Protein AF-A0A6C0KYJ2-F1 (afdb_monomer)

Radius of gyration: 30.47 Å; Cα contacts (8 Å, |Δi|>4): 119; chains: 1; bounding box: 71×56×66 Å

Organism: NCBI:txid1070528

Nearest PDB structures (foldseek):
  5ulk-assembly1_C  TM=7.569E-01  e=3.039E-02  Homo sapiens
  8eb0-assembly1_A  TM=5.524E-01  e=1.164E+00  Homo sapiens

Secondary structure (DSSP, 8-state):
-B-TTT-SB--TTS-EEE-TTS-EEEHHHHHHHHHHHHHHS-S-EEE-TTT--EEEE-HHHH-TT--HHHHHHHHHHHHHSHHHHHHHHHHHHHHHHHHHHHHHHHHHHHHHHHHHHHHHHHHHHHHHHHHHHHHHHHHHSHHHHHHHHHHHHHHHHHHHHHHHTT--HHHHHHTT------GGG-HHHHHHHHT----

pLDDT: mean 80.44, std 9.99, range [51.69, 95.25]

Foldseek 3Di:
DAALQPRHDDDPPAQWDAAPVRGIHGPVSVVVQVVCCVVPDPQAFDARNNPRDTRGGDCCVVPPDDDPVNVVVVVVVLVVDPVSVVVVVVVVVVVVVVVVVVVVVVVVVVVVVVVCCVVCVVVVVVLVVVLVVVLVVVCPDPVNVVVVVVVVVLVVVLVVVCVVVVDDPVRCVVVVVDPPDPPCPDVVNCSVPVSDDDD

Solvent-accessible surface area (backbone atoms only — not comparable to full-atom values): 11595 Å² total; per-residue (Å²): 98,52,14,43,80,79,64,48,69,54,55,91,89,49,68,65,41,71,44,91,84,69,49,43,28,42,42,66,59,51,53,53,48,53,53,48,50,68,75,74,44,84,73,57,69,47,56,42,77,70,78,62,48,72,76,42,73,42,60,81,72,76,55,82,79,69,53,71,70,59,51,52,56,52,51,60,56,44,64,72,37,68,67,51,49,53,52,51,50,50,49,51,51,52,51,51,50,49,52,52,53,53,52,54,48,53,49,52,51,53,50,53,49,46,55,47,44,67,73,43,36,64,60,55,47,50,54,53,47,54,45,50,52,53,54,51,51,57,61,68,35,64,70,50,47,53,50,53,52,52,51,50,53,52,52,52,50,50,54,50,50,34,61,77,70,70,54,52,73,67,57,32,56,76,71,65,71,65,89,78,65,60,69,76,78,34,68,70,45,41,57,60,57,75,66,60,79,89,127

Structure (mmCIF, N/CA/C/O backbone):
data_AF-A0A6C0KYJ2-F1
#
_entry.id   AF-A0A6C0KYJ2-F1
#
loop_
_atom_site.group_PDB
_atom_site.id
_atom_site.type_symbol
_atom_site.label_atom_id
_atom_site.label_alt_id
_atom_site.label_comp_id
_atom_site.label_asym_id
_atom_site.label_entity_id
_atom_site.label_seq_id
_atom_site.pdbx_PDB_ins_code
_atom_site.Cartn_x
_atom_site.Cartn_y
_atom_site.Cartn_z
_atom_site.occupancy
_atom_site.B_iso_or_equiv
_atom_site.auth_seq_id
_atom_site.auth_comp_id
_atom_site.auth_asym_id
_atom_site.auth_atom_id
_atom_site.pdbx_PDB_model_num
ATOM 1 N N . MET A 1 1 ? -35.563 -5.647 1.763 1.00 77.25 1 MET A N 1
ATOM 2 C CA . MET A 1 1 ? -35.453 -4.541 2.746 1.00 77.25 1 MET A CA 1
ATOM 3 C C . MET A 1 1 ? -34.399 -3.588 2.216 1.00 77.25 1 MET A C 1
ATOM 5 O O . MET A 1 1 ? -33.314 -4.071 1.899 1.00 77.25 1 MET A O 1
ATOM 9 N N . PRO A 1 2 ? -34.675 -2.279 2.123 1.00 85.31 2 PRO A N 1
ATOM 10 C CA . PRO A 1 2 ? -33.728 -1.325 1.562 1.00 85.31 2 PRO A CA 1
ATOM 11 C C . PRO A 1 2 ? -32.523 -1.116 2.482 1.00 85.31 2 PRO A C 1
ATOM 13 O O . PRO A 1 2 ? -32.653 -0.991 3.701 1.00 85.31 2 PRO A O 1
ATOM 16 N N . CYS A 1 3 ? -31.335 -1.047 1.888 1.00 85.69 3 CYS A N 1
ATOM 17 C CA . CYS A 1 3 ? -30.096 -0.709 2.568 1.00 85.69 3 CYS A CA 1
ATOM 18 C C . CYS A 1 3 ? -30.176 0.720 3.105 1.00 85.69 3 CYS A C 1
ATOM 20 O O . CYS A 1 3 ? -30.361 1.673 2.344 1.00 85.69 3 CYS A O 1
ATOM 22 N N . SER A 1 4 ? -29.915 0.903 4.399 1.00 83.44 4 SER A N 1
ATOM 23 C CA . SER A 1 4 ? -30.009 2.215 5.052 1.00 83.44 4 SER A CA 1
ATOM 24 C C . SER A 1 4 ? -28.943 3.239 4.617 1.00 83.44 4 SER A C 1
ATOM 26 O O . SER A 1 4 ? -28.892 4.331 5.180 1.00 83.44 4 SER A O 1
ATOM 28 N N . ILE A 1 5 ? -28.058 2.891 3.673 1.00 81.81 5 ILE A N 1
ATOM 29 C CA . ILE A 1 5 ? -26.975 3.751 3.161 1.00 81.81 5 ILE A CA 1
ATOM 30 C C . ILE A 1 5 ? -27.188 4.099 1.687 1.00 81.81 5 ILE A C 1
ATOM 32 O O . ILE A 1 5 ? -27.116 5.272 1.329 1.00 81.81 5 ILE A O 1
ATOM 36 N N . CYS A 1 6 ? -27.403 3.096 0.831 1.00 85.56 6 CYS A N 1
ATOM 37 C CA . CYS A 1 6 ? -27.546 3.292 -0.614 1.00 85.56 6 CYS A CA 1
ATOM 38 C C . CYS A 1 6 ? -28.994 3.225 -1.107 1.00 85.56 6 CYS A C 1
ATOM 40 O O . CYS A 1 6 ? -29.212 3.390 -2.301 1.00 85.56 6 CYS A O 1
ATOM 42 N N . THR A 1 7 ? -29.970 2.986 -0.223 1.00 84.44 7 THR A N 1
ATOM 43 C CA . THR A 1 7 ? -31.420 2.920 -0.505 1.00 84.44 7 THR A CA 1
ATOM 44 C C . THR A 1 7 ? -31.885 1.804 -1.448 1.00 84.44 7 THR A C 1
ATOM 46 O O . THR A 1 7 ? -33.085 1.591 -1.567 1.00 84.44 7 THR A O 1
ATOM 49 N N . LEU A 1 8 ? -30.964 1.056 -2.061 1.00 87.94 8 LEU A N 1
ATOM 50 C CA . LEU A 1 8 ? -31.269 -0.129 -2.865 1.00 87.94 8 LEU A CA 1
ATOM 51 C C . LEU A 1 8 ? -31.704 -1.294 -1.975 1.00 87.94 8 LEU A C 1
ATOM 53 O O . LEU A 1 8 ? -31.200 -1.431 -0.857 1.00 87.94 8 LEU A O 1
ATOM 57 N N . ASP A 1 9 ? -32.598 -2.139 -2.482 1.00 89.06 9 ASP A N 1
ATOM 58 C CA . ASP A 1 9 ? -32.988 -3.374 -1.807 1.00 89.06 9 ASP A CA 1
ATOM 59 C C . ASP A 1 9 ? -31.802 -4.316 -1.627 1.00 89.06 9 ASP A C 1
ATOM 61 O O . ASP A 1 9 ? -31.061 -4.582 -2.567 1.00 89.06 9 ASP A O 1
ATOM 65 N N . VAL A 1 10 ? -31.656 -4.812 -0.399 1.00 84.81 10 VAL A N 1
ATOM 66 C CA . VAL A 1 10 ? -30.689 -5.847 -0.041 1.00 84.81 10 VAL A CA 1
ATOM 67 C C . VAL A 1 10 ? -31.292 -7.196 -0.408 1.00 84.81 10 VAL A C 1
ATOM 69 O O . VAL A 1 10 ? -32.309 -7.592 0.177 1.00 84.81 10 VAL A O 1
ATOM 72 N N . LEU A 1 11 ? -30.671 -7.888 -1.358 1.00 86.88 11 LEU A N 1
ATOM 73 C CA . LEU A 1 11 ? -31.068 -9.231 -1.771 1.00 86.88 11 LEU A CA 1
ATOM 74 C C . LEU A 1 11 ? -30.601 -10.266 -0.738 1.00 86.88 11 LEU A C 1
ATOM 76 O O . LEU A 1 11 ? -29.630 -10.055 -0.010 1.00 86.88 11 LEU A O 1
ATOM 80 N N . ASP A 1 12 ? -31.277 -11.413 -0.661 1.00 80.25 12 ASP A N 1
ATOM 81 C CA . ASP A 1 12 ? -30.930 -12.453 0.322 1.00 80.25 12 ASP A CA 1
ATOM 82 C C . ASP A 1 12 ? -29.575 -13.120 0.064 1.00 80.25 12 ASP A C 1
ATOM 84 O O . ASP A 1 12 ? -28.947 -13.632 0.990 1.00 80.25 12 ASP A O 1
ATOM 88 N N . GLU A 1 13 ? -29.104 -13.060 -1.177 1.00 84.19 13 GLU A N 1
ATOM 89 C CA . GLU A 1 13 ? -27.800 -13.567 -1.608 1.00 84.19 13 GLU A CA 1
ATOM 90 C C . GLU A 1 13 ? -26.649 -12.616 -1.239 1.00 84.19 13 GLU A C 1
ATOM 92 O O . GLU A 1 13 ? -25.477 -13.000 -1.259 1.00 84.19 13 GLU A O 1
ATOM 97 N N . GLU A 1 14 ? -26.960 -11.363 -0.899 1.00 82.88 14 GLU A N 1
ATOM 98 C CA . GLU A 1 14 ? -25.961 -10.348 -0.604 1.00 82.88 14 GLU A CA 1
ATOM 99 C C . GLU A 1 14 ? -25.520 -10.388 0.860 1.00 82.88 14 GLU A C 1
ATOM 101 O O . GLU A 1 14 ? -26.296 -10.603 1.795 1.00 82.88 14 GLU A O 1
ATOM 106 N N . PHE A 1 15 ? -24.234 -10.104 1.083 1.00 82.88 15 PHE A N 1
ATOM 107 C CA . PHE A 1 15 ? -23.717 -9.926 2.434 1.00 82.88 15 PHE A CA 1
ATOM 108 C C . PHE A 1 15 ? -24.362 -8.699 3.079 1.00 82.88 15 PHE A C 1
ATOM 110 O O . PHE A 1 15 ? -24.075 -7.550 2.718 1.00 82.88 15 PHE A O 1
ATOM 117 N N . LYS A 1 16 ? -25.222 -8.970 4.060 1.00 88.88 16 LYS A N 1
ATOM 118 C CA . LYS A 1 16 ? -25.928 -7.969 4.850 1.00 88.88 16 LYS A CA 1
ATOM 119 C C . LYS A 1 16 ? -25.435 -7.936 6.286 1.00 88.88 16 LYS A C 1
ATOM 121 O O . LYS A 1 16 ? -25.000 -8.935 6.858 1.00 88.88 16 LYS A O 1
ATOM 126 N N . SER A 1 17 ? -25.465 -6.749 6.867 1.00 85.81 17 SER A N 1
ATOM 127 C CA . SER A 1 17 ? -25.141 -6.515 8.267 1.00 85.81 17 SER A CA 1
ATOM 128 C C . SER A 1 17 ? -26.265 -5.720 8.905 1.00 85.81 17 SER A C 1
ATOM 130 O O . SER A 1 17 ? -26.832 -4.823 8.282 1.00 85.81 17 SER A O 1
ATOM 132 N N . GLU A 1 18 ? -26.583 -6.056 10.146 1.00 84.81 18 GLU A N 1
ATOM 133 C CA . GLU A 1 18 ? -27.578 -5.347 10.938 1.00 84.81 18 GLU A CA 1
ATOM 134 C C . GLU A 1 18 ? -26.861 -4.397 11.900 1.00 84.81 18 GLU A C 1
ATOM 136 O O . GLU A 1 18 ? -25.915 -4.784 12.593 1.00 84.81 18 GLU A O 1
ATOM 141 N N . LEU A 1 19 ? -27.259 -3.126 11.886 1.00 81.38 19 LEU A N 1
ATOM 142 C CA . LEU A 1 19 ? -26.765 -2.125 12.828 1.00 81.38 19 LEU A CA 1
ATOM 143 C C . LEU A 1 19 ? -27.433 -2.310 14.196 1.00 81.38 19 LEU A C 1
ATOM 145 O O . LEU A 1 19 ? -28.510 -2.885 14.302 1.00 81.38 19 LEU A O 1
ATOM 149 N N . SER A 1 20 ? -26.855 -1.725 15.247 1.00 79.38 20 SER A N 1
ATOM 150 C CA . SER A 1 20 ? -27.434 -1.746 16.604 1.00 79.38 20 SER A CA 1
ATOM 151 C C . SER A 1 20 ? -28.845 -1.149 16.698 1.00 79.38 20 SER A C 1
ATOM 153 O O . SER A 1 20 ? -29.572 -1.432 17.642 1.00 79.38 20 SER A O 1
ATOM 155 N N . CYS A 1 21 ? -29.234 -0.326 15.724 1.00 80.31 21 CYS A N 1
ATOM 156 C CA . CYS A 1 21 ? -30.569 0.253 15.593 1.00 80.31 21 CYS A CA 1
ATOM 157 C C . CYS A 1 21 ? -31.567 -0.630 14.817 1.00 80.31 21 CYS A C 1
ATOM 159 O O . CYS A 1 21 ? -32.666 -0.167 14.528 1.00 80.31 21 CYS A O 1
ATOM 161 N N . GLY A 1 22 ? -31.186 -1.851 14.425 1.00 83.69 22 GLY A N 1
ATOM 162 C CA . GLY A 1 22 ? -32.009 -2.773 13.628 1.00 83.69 22 GLY A CA 1
ATOM 163 C C . GLY A 1 22 ? -32.038 -2.467 12.125 1.00 83.69 22 GLY A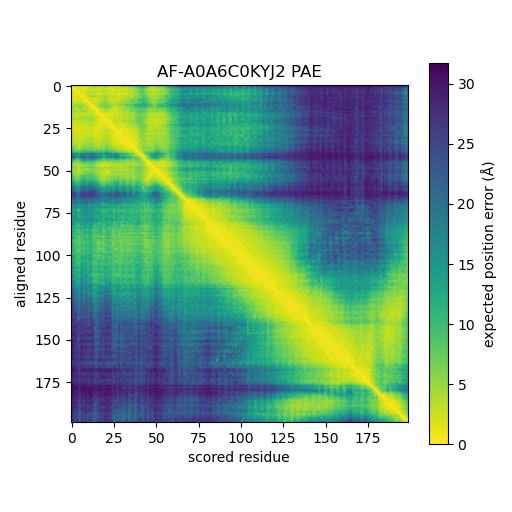 C 1
ATOM 164 O O . GLY A 1 22 ? -32.593 -3.227 11.334 1.00 83.69 22 GLY A O 1
ATOM 165 N N . CYS A 1 23 ? -31.429 -1.362 11.679 1.00 85.62 23 CYS A N 1
ATOM 166 C CA . CYS A 1 23 ? -31.334 -1.057 10.253 1.00 85.62 23 CYS A CA 1
ATOM 167 C C . CYS A 1 23 ? -30.407 -2.048 9.535 1.00 85.62 23 CYS A C 1
ATOM 169 O O . CYS A 1 23 ? -29.286 -2.306 9.982 1.00 85.62 23 CYS A O 1
ATOM 171 N N . THR A 1 24 ? -30.850 -2.548 8.380 1.00 87.69 24 THR A N 1
ATOM 172 C CA . THR A 1 24 ? -30.053 -3.433 7.520 1.00 87.69 24 THR A CA 1
ATOM 173 C C . THR A 1 24 ? -29.230 -2.623 6.520 1.00 87.69 24 THR A C 1
ATOM 175 O O . THR A 1 24 ? -29.719 -1.671 5.907 1.00 87.69 24 THR A O 1
ATOM 178 N N . ILE A 1 25 ? -27.975 -3.020 6.327 1.00 88.38 25 ILE A N 1
ATOM 179 C CA . ILE A 1 25 ? -27.068 -2.443 5.332 1.00 88.38 25 ILE A CA 1
ATOM 180 C C . ILE A 1 25 ? -26.371 -3.538 4.533 1.00 88.38 25 ILE A C 1
ATOM 182 O O . ILE A 1 25 ? -26.064 -4.602 5.072 1.00 88.38 25 ILE A O 1
ATOM 186 N N . HIS A 1 26 ? -26.020 -3.251 3.276 1.00 90.31 26 HIS A N 1
ATOM 187 C CA . HIS A 1 26 ? -24.980 -4.032 2.608 1.00 90.31 26 HIS A CA 1
ATOM 188 C C . HIS A 1 26 ? -23.690 -3.914 3.421 1.00 90.31 26 HIS A C 1
ATOM 190 O O . HIS A 1 26 ? -23.269 -2.802 3.767 1.00 90.31 26 HIS A O 1
ATOM 196 N N . THR A 1 27 ? -23.020 -5.036 3.674 1.00 85.69 27 THR A N 1
ATOM 197 C CA . THR A 1 27 ? -21.752 -5.053 4.415 1.00 85.69 27 THR A CA 1
ATOM 198 C C . THR A 1 27 ? -20.726 -4.116 3.771 1.00 85.69 27 THR A C 1
ATOM 200 O O . THR A 1 27 ? -20.048 -3.362 4.469 1.00 85.69 27 THR A O 1
ATOM 203 N N . LEU A 1 28 ? -20.664 -4.077 2.435 1.00 85.38 28 LEU A N 1
ATOM 204 C CA . LEU A 1 28 ? -19.763 -3.180 1.709 1.00 85.38 28 LEU A CA 1
ATOM 205 C C . LEU A 1 28 ? -20.137 -1.700 1.875 1.0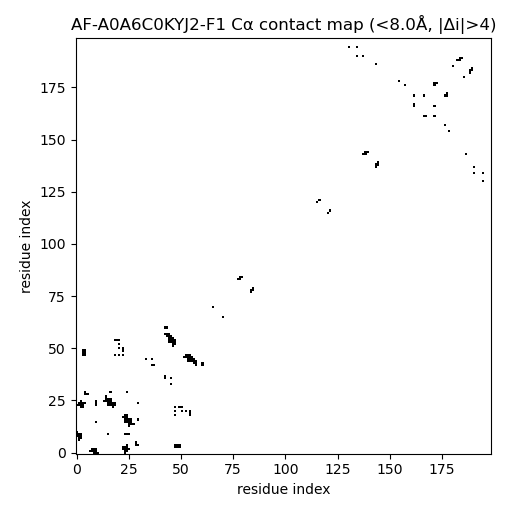0 85.38 28 LEU A C 1
ATOM 207 O O . LEU A 1 28 ? -19.246 -0.866 2.054 1.00 85.38 28 LEU A O 1
ATOM 211 N N . CYS A 1 29 ? -21.432 -1.361 1.857 1.00 83.50 29 CYS A N 1
ATOM 212 C CA . CYS A 1 29 ? -21.883 0.011 2.101 1.00 83.50 29 CYS A CA 1
ATOM 213 C C . CYS A 1 29 ? -21.472 0.476 3.503 1.00 83.50 29 CYS A C 1
ATOM 215 O O . CYS A 1 29 ? -20.949 1.582 3.641 1.00 83.50 29 CYS A O 1
ATOM 217 N N . GLY A 1 30 ? -21.632 -0.389 4.512 1.00 83.19 30 GLY A N 1
ATOM 218 C CA . GLY A 1 30 ? -21.193 -0.122 5.882 1.00 83.19 30 GLY A CA 1
ATOM 219 C C . GLY A 1 30 ? -19.694 0.129 5.984 1.00 83.19 30 GLY A C 1
ATOM 220 O O . GLY A 1 30 ? -19.275 1.162 6.497 1.00 83.19 30 GLY A O 1
ATOM 221 N N . LEU A 1 31 ? -18.878 -0.773 5.433 1.00 82.00 31 LEU A N 1
ATOM 222 C CA . LEU A 1 31 ? -17.417 -0.636 5.435 1.00 82.00 31 LEU A CA 1
ATOM 223 C C . LEU A 1 31 ? -16.947 0.632 4.710 1.00 82.00 31 LEU A C 1
ATOM 225 O O . LEU A 1 31 ? -16.087 1.350 5.217 1.00 82.00 31 LEU A O 1
ATOM 229 N N . THR A 1 32 ? -17.535 0.932 3.550 1.00 82.62 32 THR A N 1
ATOM 230 C CA . THR A 1 32 ? -17.203 2.133 2.768 1.00 82.62 32 THR A CA 1
ATOM 231 C C . THR A 1 32 ? -17.538 3.402 3.540 1.00 82.62 32 THR A C 1
ATOM 233 O O . THR A 1 32 ? -16.760 4.357 3.529 1.00 82.62 32 THR A O 1
ATOM 236 N N . GLN A 1 33 ? -18.686 3.424 4.219 1.00 77.94 33 GLN A N 1
ATOM 237 C CA . GLN A 1 33 ? -19.072 4.552 5.054 1.00 77.94 33 GLN A CA 1
ATOM 238 C C . GLN A 1 33 ? -18.114 4.712 6.237 1.00 77.94 33 GLN A C 1
ATOM 240 O O . GLN A 1 33 ? -17.581 5.801 6.411 1.00 77.94 33 GLN A O 1
ATOM 245 N N . ILE A 1 34 ? -17.826 3.635 6.977 1.00 75.81 34 ILE A N 1
ATOM 246 C CA . ILE A 1 34 ? -16.867 3.649 8.092 1.00 75.81 34 ILE A CA 1
ATOM 247 C C . ILE A 1 34 ? -15.514 4.195 7.623 1.00 75.81 34 ILE A C 1
ATOM 249 O 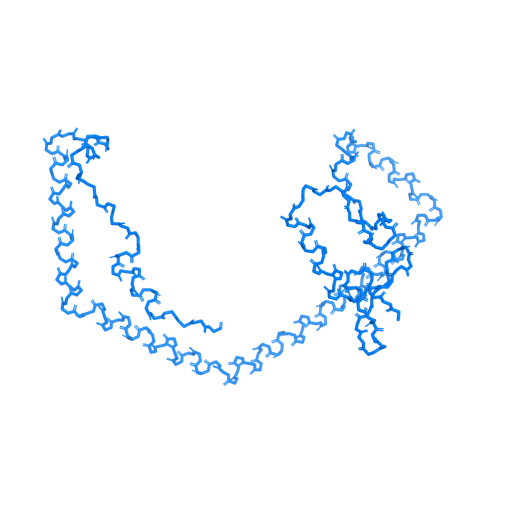O . ILE A 1 34 ? -14.960 5.092 8.244 1.00 75.81 34 ILE A O 1
ATOM 253 N N . GLN A 1 35 ? -14.996 3.716 6.490 1.00 78.12 35 GLN A N 1
ATOM 254 C CA . GLN A 1 35 ? -13.726 4.191 5.941 1.00 78.12 35 GLN A CA 1
ATOM 255 C C . GLN A 1 35 ? -13.770 5.681 5.569 1.00 78.12 35 GLN A C 1
ATOM 257 O O . GLN A 1 35 ? -12.817 6.409 5.837 1.00 78.12 35 GLN A O 1
ATOM 262 N N . ARG A 1 36 ? -14.864 6.153 4.958 1.00 74.06 36 ARG A N 1
ATOM 263 C CA . ARG A 1 36 ? -15.039 7.577 4.633 1.00 74.06 36 ARG A CA 1
ATOM 264 C C . ARG A 1 36 ? -15.140 8.437 5.887 1.00 74.06 36 ARG A C 1
ATOM 266 O O . ARG A 1 36 ? -14.552 9.514 5.898 1.00 74.06 36 ARG A O 1
ATOM 273 N N . ASP A 1 37 ? -15.851 7.974 6.905 1.00 73.25 37 ASP A N 1
ATOM 274 C CA . ASP A 1 37 ? -16.039 8.701 8.159 1.00 73.25 37 ASP A CA 1
ATOM 275 C C . ASP A 1 37 ? -14.718 8.769 8.949 1.00 73.25 37 ASP A C 1
ATOM 277 O O . ASP A 1 37 ? -14.371 9.838 9.444 1.00 73.25 37 ASP A O 1
ATOM 281 N N . ILE A 1 38 ? -13.917 7.692 8.944 1.00 68.56 38 ILE A N 1
ATOM 282 C CA . ILE A 1 38 ? -12.552 7.651 9.506 1.00 68.56 38 ILE A CA 1
ATOM 283 C C . ILE A 1 38 ? -11.612 8.649 8.811 1.00 68.56 38 ILE A C 1
ATOM 285 O O . ILE A 1 38 ? -10.766 9.253 9.463 1.00 68.56 38 ILE A O 1
ATOM 289 N N . LEU A 1 39 ? -11.716 8.797 7.486 1.00 70.25 39 LEU A N 1
ATOM 290 C CA . LEU A 1 39 ? -10.779 9.610 6.700 1.00 70.25 39 LEU A CA 1
ATOM 291 C C . LEU A 1 39 ? -11.150 11.098 6.621 1.00 70.25 39 LEU A C 1
ATOM 293 O O . LEU A 1 39 ? -10.264 11.914 6.385 1.00 70.25 39 LEU A O 1
ATOM 297 N N . ASN A 1 40 ? -12.432 11.456 6.763 1.00 63.81 40 ASN A N 1
ATOM 298 C CA . ASN A 1 40 ? -12.925 12.800 6.420 1.00 63.81 40 ASN A CA 1
ATOM 299 C C . ASN A 1 40 ? -13.491 13.611 7.595 1.00 63.81 40 ASN A C 1
ATOM 301 O O . ASN A 1 40 ? -13.915 14.746 7.376 1.00 63.81 40 ASN A O 1
ATOM 305 N N . ARG A 1 41 ? -13.546 13.073 8.818 1.00 57.75 41 ARG A N 1
ATOM 306 C CA . ARG A 1 41 ? -14.081 13.804 9.978 1.00 57.75 41 ARG A CA 1
ATOM 307 C C . ARG A 1 41 ? -13.127 13.742 11.170 1.00 57.75 41 ARG A C 1
ATOM 309 O O . ARG A 1 41 ? -12.504 12.701 11.378 1.00 57.75 41 ARG A O 1
ATOM 316 N N . PRO A 1 42 ? -13.035 14.805 11.996 1.00 57.66 42 PRO A N 1
ATOM 317 C CA . PRO A 1 42 ? -12.634 14.601 13.381 1.00 57.66 42 PRO A CA 1
ATOM 318 C C . PRO A 1 42 ? -13.598 13.558 13.962 1.00 57.66 42 PRO A C 1
ATOM 320 O O . PRO A 1 42 ? -14.811 13.686 13.820 1.00 57.66 42 PRO A O 1
ATOM 323 N N . PHE A 1 43 ? -13.047 12.459 14.472 1.00 62.22 43 PHE A N 1
ATOM 324 C CA . PHE A 1 43 ? -13.790 11.312 14.990 1.00 62.22 43 PHE A CA 1
ATOM 325 C C . PHE A 1 43 ? -14.760 11.763 16.106 1.00 62.22 43 PHE A C 1
ATOM 327 O O . PHE A 1 43 ? -14.356 11.845 17.267 1.00 62.22 43 PHE A O 1
ATOM 334 N N . ASP A 1 44 ? -16.012 12.057 15.755 1.00 64.88 44 ASP A N 1
ATOM 335 C CA . ASP A 1 44 ? -17.056 12.450 16.708 1.00 64.88 44 ASP A CA 1
ATOM 336 C C . ASP A 1 44 ? -18.001 11.263 16.941 1.00 64.88 44 ASP A C 1
ATOM 338 O O . ASP A 1 44 ? -17.804 10.529 17.903 1.00 64.88 44 ASP A O 1
ATOM 342 N N . ASP A 1 45 ? -18.914 10.966 16.007 1.00 71.38 45 ASP A N 1
ATOM 343 C CA . ASP A 1 45 ? -19.828 9.812 16.072 1.00 71.38 45 ASP A CA 1
ATOM 344 C C . ASP A 1 45 ? -20.153 9.270 14.664 1.00 71.38 45 ASP A C 1
ATOM 346 O O . ASP A 1 45 ? -20.366 10.059 13.735 1.00 71.38 45 ASP A O 1
ATOM 350 N N . MET A 1 46 ? -20.297 7.946 14.499 1.00 74.88 46 MET A N 1
ATOM 351 C CA . MET A 1 46 ? -20.917 7.359 13.297 1.00 74.88 46 MET A CA 1
ATOM 352 C C . MET A 1 46 ? -22.396 7.071 13.550 1.00 74.88 46 MET A C 1
ATOM 354 O O . MET A 1 46 ? -22.775 6.413 14.525 1.00 74.88 46 MET A O 1
ATOM 358 N N . ARG A 1 47 ? -23.236 7.564 12.639 1.00 78.00 47 ARG A N 1
ATOM 359 C CA . ARG A 1 47 ? -24.698 7.526 12.747 1.00 78.00 47 ARG A CA 1
ATOM 360 C C . ARG A 1 47 ? -25.309 6.749 11.598 1.00 78.00 47 ARG A C 1
ATOM 362 O O . ARG A 1 47 ? -24.859 6.844 10.452 1.00 78.00 47 ARG A O 1
ATOM 369 N N . CYS A 1 48 ? -26.354 5.987 11.904 1.00 78.50 48 CYS A N 1
ATOM 370 C CA . CYS A 1 48 ? -27.177 5.350 10.889 1.00 78.50 48 CYS A CA 1
ATOM 371 C C . CYS A 1 48 ? -27.806 6.441 10.022 1.00 78.50 48 CYS A C 1
ATOM 373 O O . CYS A 1 48 ? -28.449 7.342 10.544 1.00 78.50 48 CYS A O 1
ATOM 375 N N . ARG A 1 49 ? -27.656 6.378 8.697 1.00 74.44 49 ARG A N 1
ATOM 376 C CA . ARG A 1 49 ? -28.218 7.411 7.812 1.00 74.44 49 ARG A CA 1
ATOM 377 C C . ARG A 1 49 ? -29.745 7.389 7.726 1.00 74.44 49 ARG A C 1
ATOM 379 O O . ARG A 1 49 ? -30.325 8.407 7.376 1.00 74.44 49 ARG A O 1
ATOM 386 N N . SER A 1 50 ? -30.379 6.262 8.051 1.00 79.50 50 SER A N 1
ATOM 387 C CA . SER A 1 50 ? -31.840 6.133 8.010 1.00 79.50 50 SER A CA 1
ATOM 388 C C . SER A 1 50 ? -32.513 6.648 9.283 1.00 79.50 50 SER A C 1
ATOM 390 O O . SER A 1 50 ? -33.454 7.424 9.186 1.00 79.50 50 SER A O 1
ATOM 392 N N . CYS A 1 51 ? -32.028 6.257 10.466 1.00 82.81 51 CYS A N 1
ATOM 393 C CA . CYS A 1 51 ? -32.669 6.600 11.744 1.00 82.81 51 CYS A CA 1
ATOM 394 C C . CYS A 1 51 ? -31.846 7.554 12.624 1.00 82.81 51 CYS A C 1
ATOM 396 O O . CYS A 1 51 ? -32.255 7.883 13.732 1.00 82.81 51 CYS A O 1
ATOM 398 N N . ASN A 1 52 ? -30.671 7.985 12.156 1.00 81.31 52 ASN A N 1
ATOM 399 C CA . ASN A 1 52 ? -29.742 8.888 12.846 1.00 81.31 52 ASN A CA 1
ATOM 400 C C . ASN A 1 52 ? -29.223 8.401 14.217 1.00 81.31 52 ASN A C 1
ATOM 402 O O . ASN A 1 52 ? -28.543 9.148 14.926 1.00 81.31 52 ASN A O 1
ATOM 406 N N . VAL A 1 53 ? -29.494 7.141 14.580 1.00 83.06 53 VAL A N 1
ATOM 407 C CA . VAL A 1 53 ? -28.980 6.505 15.798 1.00 83.06 53 VAL A CA 1
ATOM 408 C C . VAL A 1 53 ? -27.467 6.339 15.694 1.00 83.06 53 VAL A C 1
ATOM 410 O O . VAL A 1 53 ? -26.948 5.846 14.688 1.00 83.06 53 VAL A O 1
ATOM 413 N N . VAL A 1 54 ? -26.760 6.747 16.747 1.00 76.69 54 VAL A N 1
ATOM 414 C CA . VAL A 1 54 ? -25.313 6.568 16.870 1.00 76.69 54 VAL A CA 1
ATOM 415 C C . VAL A 1 54 ? -25.018 5.093 17.123 1.00 76.69 54 VAL A C 1
ATOM 417 O O . VAL A 1 54 ? -25.489 4.522 18.104 1.00 76.69 54 VAL A O 1
ATOM 420 N N . PHE A 1 55 ? -24.238 4.472 16.243 1.00 74.69 55 PHE A N 1
ATOM 421 C CA . PHE A 1 55 ? -23.788 3.084 16.413 1.00 74.69 55 PHE A CA 1
ATOM 422 C C . PHE A 1 55 ? -22.291 2.986 16.727 1.00 74.69 55 PHE A C 1
ATOM 424 O O . PHE A 1 55 ? -21.799 1.911 17.063 1.00 74.69 55 PHE A O 1
ATOM 431 N N . PHE A 1 56 ? -21.566 4.100 16.636 1.00 73.94 56 PHE A N 1
ATOM 432 C CA . PHE A 1 56 ? -20.183 4.220 17.072 1.00 73.94 56 PHE A CA 1
ATOM 433 C C . PHE A 1 56 ? -19.957 5.615 17.649 1.00 73.94 56 PHE A C 1
ATOM 435 O O . PHE A 1 56 ? -20.267 6.605 16.990 1.00 73.94 56 PHE A O 1
ATOM 442 N N . VAL A 1 57 ? -19.385 5.676 18.845 1.00 69.62 57 VAL A N 1
ATOM 443 C CA . VAL A 1 57 ? -18.949 6.908 19.515 1.00 69.62 57 VAL A CA 1
ATOM 444 C C . VAL A 1 57 ? -17.433 6.853 19.608 1.00 69.62 57 VAL A C 1
ATOM 446 O O . VAL A 1 57 ? -16.902 5.790 19.937 1.00 69.62 57 VAL A O 1
ATOM 449 N N . ASN A 1 58 ? -16.734 7.959 19.345 1.00 63.28 58 ASN A N 1
ATOM 450 C CA . ASN A 1 58 ? -15.312 8.036 19.666 1.00 63.28 58 ASN A CA 1
ATOM 451 C C . ASN A 1 58 ? -15.106 8.350 21.162 1.00 63.28 58 ASN A C 1
ATOM 453 O O . ASN A 1 58 ? -15.336 9.489 21.580 1.00 63.28 58 ASN A O 1
ATOM 457 N N . PRO A 1 59 ? -14.632 7.394 21.982 1.00 58.88 59 PRO A N 1
ATOM 458 C CA . PRO A 1 59 ? -14.401 7.645 23.401 1.00 58.88 59 PRO A CA 1
ATOM 459 C C . PRO A 1 59 ? -13.238 8.619 23.655 1.00 58.88 59 PRO A C 1
ATOM 461 O O . PRO A 1 59 ? -13.237 9.282 24.693 1.00 58.88 59 PRO A O 1
ATOM 464 N N . ASP A 1 60 ? -12.297 8.772 22.714 1.00 58.22 60 ASP A N 1
ATOM 465 C CA . ASP A 1 60 ? -11.082 9.585 22.895 1.00 58.22 60 ASP A CA 1
ATOM 466 C C . ASP A 1 60 ? -11.372 11.095 22.971 1.00 58.22 60 ASP A C 1
ATOM 468 O O . ASP A 1 60 ? -10.553 11.861 23.468 1.00 58.22 60 ASP A O 1
ATOM 472 N N . ARG A 1 61 ? -12.552 11.559 22.533 1.00 56.19 61 ARG A N 1
ATOM 473 C CA . ARG A 1 61 ? -13.004 12.945 22.771 1.00 56.19 61 ARG A CA 1
ATOM 474 C C . ARG A 1 61 ? -13.820 13.116 24.053 1.00 56.19 61 ARG A C 1
ATOM 476 O O . ARG A 1 61 ? -13.853 14.221 24.587 1.00 56.19 61 ARG A O 1
ATOM 483 N N . GLN A 1 62 ? -14.452 12.054 24.556 1.00 53.22 62 GLN A N 1
ATOM 484 C CA . GLN A 1 62 ? -15.281 12.111 25.767 1.00 53.22 62 GLN A CA 1
ATOM 485 C C . GLN A 1 62 ? -14.474 11.907 27.058 1.00 53.22 62 GLN A C 1
ATOM 487 O O . GLN A 1 62 ? -14.890 12.389 28.107 1.00 53.22 62 GLN A O 1
ATOM 492 N N . ASN A 1 63 ? -13.313 11.245 26.991 1.00 54.28 63 ASN A N 1
ATOM 493 C CA . ASN A 1 63 ? -12.544 10.829 28.171 1.00 54.28 63 ASN A CA 1
ATOM 494 C C . ASN A 1 63 ? -11.227 11.593 28.399 1.00 54.28 63 ASN A C 1
ATOM 496 O O . ASN A 1 63 ? -10.364 11.099 29.117 1.00 54.28 63 ASN A O 1
ATOM 500 N N . ASN A 1 64 ? -11.072 12.811 27.873 1.00 51.69 64 ASN A N 1
ATOM 501 C CA . ASN A 1 64 ? -9.837 13.610 27.999 1.00 51.69 64 ASN A CA 1
ATOM 502 C C . ASN A 1 64 ? -9.447 14.041 29.437 1.00 51.69 64 ASN A C 1
ATOM 504 O O . ASN A 1 64 ? -8.571 14.886 29.588 1.00 51.69 64 ASN A O 1
ATOM 508 N N . LEU A 1 65 ? -10.089 13.519 30.490 1.00 52.16 65 LEU A N 1
ATOM 509 C CA . LEU A 1 65 ? -9.904 13.974 31.876 1.00 52.16 65 LEU A CA 1
ATOM 510 C C . LEU A 1 65 ? -9.946 12.856 32.939 1.00 52.16 65 LEU A C 1
ATOM 512 O O . LEU A 1 65 ? -10.099 13.165 34.117 1.00 52.16 65 LEU A O 1
ATOM 516 N N . ILE A 1 66 ? -9.845 11.572 32.574 1.00 59.38 66 ILE A N 1
ATOM 517 C CA . ILE A 1 66 ? -9.828 10.492 33.578 1.00 59.38 66 ILE A CA 1
ATOM 518 C C . ILE A 1 66 ? -8.379 10.082 33.849 1.00 59.38 66 ILE A C 1
ATOM 520 O O . ILE A 1 66 ? -7.702 9.606 32.945 1.00 59.38 66 ILE A O 1
ATOM 524 N N . ASP A 1 67 ? -7.932 10.270 35.089 1.00 70.19 67 ASP A N 1
ATOM 525 C CA . ASP A 1 67 ? -6.664 9.742 35.599 1.00 70.19 67 ASP A CA 1
ATOM 526 C C . ASP A 1 67 ? -6.637 8.203 35.497 1.00 70.19 67 ASP A C 1
ATOM 528 O O . ASP A 1 67 ? -7.654 7.535 35.731 1.00 70.19 67 ASP A O 1
ATOM 532 N N . ASP A 1 68 ? -5.480 7.634 35.159 1.00 72.25 68 ASP A N 1
ATOM 533 C CA . ASP A 1 68 ? -5.271 6.192 34.996 1.00 72.25 68 ASP A CA 1
ATOM 534 C C . ASP A 1 68 ? -5.707 5.422 36.256 1.00 72.25 68 ASP A C 1
ATOM 536 O O . ASP A 1 68 ? -6.325 4.357 36.164 1.00 72.25 68 ASP A O 1
ATOM 540 N N . GLU A 1 69 ? -5.482 5.991 37.444 1.00 75.69 69 GLU A N 1
ATOM 541 C CA . GLU A 1 69 ? -5.879 5.388 38.722 1.00 75.69 69 GLU A CA 1
ATOM 542 C C . GLU A 1 69 ? -7.411 5.321 38.890 1.00 75.69 69 GLU A C 1
ATOM 544 O O . GLU A 1 69 ? -7.974 4.301 39.310 1.00 75.69 69 GLU A O 1
ATOM 549 N N . MET A 1 70 ? -8.129 6.367 38.470 1.00 75.19 70 MET A N 1
ATOM 550 C CA . MET A 1 70 ? -9.595 6.382 38.473 1.00 75.19 70 MET A CA 1
ATOM 551 C C . MET A 1 70 ? -10.179 5.387 37.463 1.00 75.19 70 MET A C 1
ATOM 553 O O . MET A 1 70 ? -11.206 4.751 37.734 1.00 75.19 70 MET A O 1
ATOM 557 N N . ALA A 1 71 ? -9.530 5.217 36.309 1.00 75.94 71 ALA A N 1
ATOM 558 C CA . ALA A 1 71 ? -9.935 4.238 35.307 1.00 75.94 71 ALA A CA 1
ATOM 559 C C . ALA A 1 71 ? -9.792 2.799 35.829 1.00 75.94 71 ALA A C 1
ATOM 561 O O . ALA A 1 71 ? -10.717 1.995 35.668 1.00 75.94 71 ALA A O 1
ATOM 562 N N . VAL A 1 72 ? -8.684 2.486 36.512 1.00 79.94 72 VAL A N 1
ATOM 563 C CA . VAL A 1 72 ? -8.455 1.177 37.147 1.00 79.94 72 VAL A CA 1
ATOM 564 C C . VAL A 1 72 ? -9.550 0.868 38.172 1.00 79.94 72 VAL A C 1
ATOM 566 O O . VAL A 1 72 ? -10.210 -0.169 38.067 1.00 79.94 72 VAL A O 1
ATOM 569 N N . ASN A 1 73 ? -9.826 1.791 39.097 1.00 81.44 73 ASN A N 1
ATOM 570 C CA . ASN A 1 73 ? -10.851 1.608 40.132 1.00 81.44 73 ASN A CA 1
ATOM 571 C C . ASN A 1 73 ? -12.259 1.413 39.547 1.00 81.44 73 ASN A C 1
ATOM 573 O O . ASN A 1 73 ? -13.037 0.564 40.003 1.00 81.44 73 ASN A O 1
ATOM 577 N N . ARG A 1 74 ? -12.588 2.151 38.481 1.00 81.44 74 ARG A N 1
ATOM 578 C CA . ARG A 1 74 ? -13.860 1.994 37.767 1.00 81.44 74 ARG A CA 1
ATOM 579 C C . ARG A 1 74 ? -13.969 0.623 37.100 1.00 81.44 74 ARG A C 1
ATOM 581 O O . ARG A 1 74 ? -15.025 -0.003 37.172 1.00 81.44 74 ARG A O 1
ATOM 588 N N . ILE A 1 75 ? -12.898 0.139 36.469 1.00 82.62 75 ILE A N 1
ATOM 589 C CA . ILE A 1 75 ? -12.869 -1.182 35.827 1.00 82.62 75 ILE A CA 1
ATOM 590 C C . ILE A 1 75 ? -13.022 -2.300 36.863 1.00 82.62 75 ILE A C 1
ATOM 592 O O . ILE A 1 75 ? -13.812 -3.218 36.638 1.00 82.62 75 ILE A O 1
ATOM 596 N N . GLU A 1 76 ? -12.320 -2.229 37.996 1.00 85.56 76 GLU A N 1
ATOM 597 C CA . GLU A 1 76 ? -12.466 -3.213 39.079 1.00 85.56 76 GLU A CA 1
ATOM 598 C C . GLU A 1 76 ? -13.896 -3.239 39.635 1.00 85.56 76 GLU A C 1
ATOM 600 O O . GLU A 1 76 ? -14.483 -4.310 39.807 1.00 85.56 76 GLU A O 1
ATOM 605 N N . THR A 1 77 ? -14.523 -2.070 39.784 1.00 85.50 77 THR A N 1
ATOM 606 C CA . THR A 1 77 ? -15.937 -1.978 40.174 1.00 85.50 77 THR A CA 1
ATOM 607 C C . THR A 1 77 ? -16.855 -2.638 39.138 1.00 85.50 77 THR A C 1
ATOM 609 O O . THR A 1 77 ? -17.702 -3.461 39.492 1.00 85.50 77 THR A O 1
ATOM 612 N N . LEU A 1 78 ? -16.673 -2.347 37.844 1.00 85.94 78 LEU A N 1
ATOM 613 C CA . LEU A 1 78 ? -17.475 -2.935 36.761 1.00 85.94 78 LEU A CA 1
ATOM 614 C C . LEU A 1 78 ? -17.324 -4.459 36.687 1.00 85.94 78 LEU A C 1
ATOM 616 O O . LEU A 1 78 ? -18.310 -5.163 36.472 1.00 85.94 78 LEU A O 1
ATOM 620 N N . LYS A 1 79 ? -16.122 -4.993 36.939 1.00 86.44 79 LYS A N 1
ATOM 621 C CA . LYS A 1 79 ? -15.868 -6.441 36.985 1.00 86.44 79 LYS A CA 1
ATOM 622 C C . LYS A 1 79 ? -16.707 -7.168 38.027 1.00 86.44 79 LYS A C 1
ATOM 624 O O . LYS A 1 79 ? -16.881 -8.375 37.882 1.00 86.44 79 LYS A O 1
ATOM 629 N N . THR A 1 80 ? -17.233 -6.498 39.051 1.00 90.19 80 THR A N 1
ATOM 630 C CA . THR A 1 80 ? -18.109 -7.139 40.046 1.00 90.19 80 THR A CA 1
ATOM 631 C C . THR A 1 80 ? -19.534 -7.359 39.519 1.00 90.19 80 THR A C 1
ATOM 633 O O . THR A 1 80 ? -20.208 -8.294 39.953 1.00 90.19 80 THR A O 1
ATOM 636 N N . GLN A 1 81 ? -19.970 -6.583 38.519 1.00 93.06 81 GLN A N 1
ATOM 637 C CA . GLN A 1 81 ? -21.330 -6.608 37.980 1.00 93.06 81 GLN A CA 1
ATOM 638 C C . GLN A 1 81 ? -21.561 -7.808 37.043 1.00 93.06 81 GLN A C 1
ATOM 640 O O . GLN A 1 81 ? -20.783 -8.069 36.122 1.00 93.06 81 GLN A O 1
ATOM 645 N N . ALA A 1 82 ? -22.671 -8.533 37.232 1.00 91.94 82 ALA A N 1
ATOM 646 C CA . ALA A 1 82 ? -22.992 -9.731 36.446 1.00 91.94 82 ALA A CA 1
ATOM 647 C C . ALA A 1 82 ? -23.187 -9.440 34.944 1.00 91.94 82 ALA A C 1
ATOM 649 O O . ALA A 1 82 ? -22.690 -10.194 34.103 1.00 91.94 82 ALA A O 1
ATOM 650 N N . ASN A 1 83 ? -23.845 -8.323 34.610 1.00 88.38 83 ASN A N 1
ATOM 651 C CA . ASN A 1 83 ? -24.071 -7.897 33.224 1.00 88.38 83 ASN A CA 1
ATOM 652 C C . ASN A 1 83 ? -22.746 -7.613 32.507 1.00 88.38 83 ASN A C 1
ATOM 654 O O . ASN A 1 83 ? -22.495 -8.170 31.442 1.00 88.38 83 ASN A O 1
ATOM 658 N N . PHE A 1 84 ? -21.834 -6.880 33.155 1.00 88.12 84 PHE A N 1
ATOM 659 C CA . PHE A 1 84 ? -20.502 -6.619 32.612 1.00 88.12 84 PHE A CA 1
ATOM 660 C C . PHE A 1 84 ? -19.724 -7.915 32.342 1.00 88.12 84 PHE A C 1
ATOM 662 O O . PHE A 1 84 ? -19.152 -8.077 31.267 1.00 88.12 84 PHE A O 1
ATOM 669 N N . LYS A 1 85 ? -19.732 -8.884 33.272 1.00 84.88 85 LYS A N 1
ATOM 670 C CA . LYS A 1 85 ? -19.072 -10.188 33.059 1.00 84.88 85 LYS A CA 1
ATOM 671 C C . LYS A 1 85 ? -19.646 -10.936 31.850 1.00 84.88 85 LYS A C 1
ATOM 673 O O . LYS A 1 85 ? -18.881 -11.521 31.078 1.00 84.88 85 LYS A O 1
ATOM 678 N N . LYS A 1 86 ? -20.974 -10.930 31.684 1.00 89.56 86 LYS A N 1
ATOM 679 C CA . LYS A 1 86 ? -21.671 -11.566 30.555 1.00 89.56 86 LYS A CA 1
ATOM 680 C C . LYS A 1 86 ? -21.282 -10.909 29.231 1.00 89.56 86 LYS A C 1
ATOM 682 O O . LYS A 1 86 ? -20.831 -11.609 28.322 1.00 89.56 86 LYS A O 1
ATOM 687 N N . ASP A 1 87 ? -21.384 -9.586 29.154 1.00 77.94 87 ASP A N 1
ATOM 688 C CA . ASP A 1 87 ? -21.086 -8.816 27.944 1.00 77.94 87 ASP A CA 1
ATOM 689 C C . ASP A 1 87 ? -19.603 -8.913 27.579 1.00 77.94 87 ASP A C 1
ATOM 691 O O . ASP A 1 87 ? -19.247 -9.149 26.424 1.00 77.94 87 ASP A O 1
ATOM 695 N N . PHE A 1 88 ? -18.714 -8.860 28.573 1.00 83.88 88 PHE A N 1
ATOM 696 C CA . PHE A 1 88 ? -17.278 -9.023 28.370 1.00 83.88 88 PHE A CA 1
ATOM 697 C C . PHE A 1 88 ? -16.913 -10.425 27.863 1.00 83.88 88 PHE A C 1
ATOM 699 O O . PHE A 1 88 ? -16.059 -10.571 26.983 1.00 83.88 88 PHE A O 1
ATOM 706 N N . LYS A 1 89 ? -17.578 -11.477 28.363 1.00 86.38 89 LYS A N 1
ATOM 707 C CA . LYS A 1 89 ? -17.410 -12.846 27.849 1.00 86.38 89 LYS A CA 1
ATOM 708 C C . LYS A 1 89 ? -17.887 -12.955 26.397 1.00 86.38 89 LYS A C 1
ATOM 710 O O . LYS A 1 89 ? -17.179 -13.554 25.584 1.00 86.38 89 LYS A O 1
ATOM 715 N N . ALA A 1 90 ? -19.032 -12.360 26.061 1.00 81.44 90 ALA A N 1
ATOM 716 C CA . ALA A 1 90 ? -19.551 -12.321 24.693 1.00 81.44 90 ALA A CA 1
ATOM 717 C C . ALA A 1 90 ? -18.601 -11.566 23.747 1.00 81.44 90 ALA A C 1
ATOM 719 O O . ALA A 1 90 ? -18.252 -12.082 22.684 1.00 81.44 90 ALA A O 1
ATOM 720 N N . LEU A 1 91 ? -18.081 -10.410 24.172 1.00 80.31 91 LEU A N 1
ATOM 721 C CA . LEU A 1 91 ? -17.084 -9.636 23.432 1.00 80.31 91 LEU A CA 1
ATOM 722 C C . LEU A 1 91 ? -15.796 -10.435 23.197 1.00 80.31 91 LEU A C 1
ATOM 724 O O . LEU A 1 91 ? -15.263 -10.438 22.084 1.00 80.31 91 LEU A O 1
ATOM 728 N N . ARG A 1 92 ? -15.290 -11.141 24.219 1.00 86.00 92 ARG A N 1
ATOM 729 C CA . ARG A 1 92 ? -14.112 -12.014 24.079 1.00 86.00 92 ARG A CA 1
ATOM 730 C C . ARG A 1 92 ? -14.365 -13.150 23.091 1.00 86.00 92 ARG A C 1
ATOM 732 O O . ARG A 1 92 ? -13.506 -13.413 22.251 1.00 86.00 92 ARG A O 1
ATOM 739 N N . ALA A 1 93 ? -15.532 -13.790 23.153 1.00 84.69 93 ALA A N 1
ATOM 740 C CA . ALA A 1 93 ? -15.913 -14.845 22.218 1.00 84.69 93 ALA A CA 1
ATOM 741 C C . ALA A 1 93 ? -16.009 -14.320 20.774 1.00 84.69 93 ALA A C 1
ATOM 743 O O . ALA A 1 93 ? -15.421 -14.916 19.868 1.00 84.69 93 ALA A O 1
ATOM 744 N N . ALA A 1 94 ? -16.656 -13.168 20.566 1.00 77.56 94 ALA A N 1
ATOM 745 C CA . ALA A 1 94 ? -16.753 -12.508 19.265 1.00 77.56 94 ALA A CA 1
ATOM 746 C C . ALA A 1 94 ? -15.373 -12.096 18.722 1.00 77.56 94 ALA A C 1
ATOM 748 O O . ALA A 1 94 ? -15.046 -12.364 17.565 1.00 77.56 94 ALA A O 1
ATOM 749 N N . SER A 1 95 ? -14.511 -11.530 19.571 1.00 78.31 95 SER A N 1
ATOM 750 C CA . SER A 1 95 ? -13.137 -11.156 19.210 1.00 78.31 95 SER A CA 1
ATOM 751 C C . SER A 1 95 ? -12.295 -12.372 18.819 1.00 78.31 95 SER A C 1
ATOM 753 O O . SER A 1 95 ? -11.567 -12.337 17.823 1.00 78.31 95 SER A O 1
ATOM 755 N N . ALA A 1 96 ? -12.415 -13.478 19.558 1.00 85.88 96 ALA A N 1
ATOM 756 C CA . ALA A 1 96 ? -11.739 -14.730 19.238 1.00 85.88 96 ALA A CA 1
ATOM 757 C C . ALA A 1 96 ? -12.260 -15.347 17.929 1.00 85.88 96 ALA A C 1
ATOM 759 O O . ALA A 1 96 ? -11.465 -15.828 17.119 1.00 85.88 96 ALA A O 1
ATOM 760 N N . ALA A 1 97 ? -13.575 -15.314 17.685 1.00 84.06 97 ALA A N 1
ATOM 761 C CA . ALA A 1 97 ? -14.174 -15.747 16.424 1.00 84.06 97 ALA A CA 1
ATOM 762 C C . ALA A 1 97 ? -13.651 -14.915 15.244 1.00 84.06 97 ALA A C 1
ATOM 764 O O . ALA A 1 97 ? -13.124 -15.487 14.290 1.00 84.06 97 ALA A O 1
ATOM 765 N N . ARG A 1 98 ? -13.662 -13.580 15.359 1.00 85.69 98 ARG A N 1
ATOM 766 C CA . ARG A 1 98 ? -13.078 -12.668 14.364 1.00 85.69 98 ARG A CA 1
ATOM 767 C C . ARG A 1 98 ? -11.616 -13.007 14.081 1.00 85.69 98 ARG A C 1
ATOM 769 O O . ARG A 1 98 ? -11.250 -13.180 12.923 1.00 85.69 98 ARG A O 1
ATOM 776 N N . LYS A 1 99 ? -10.782 -13.152 15.119 1.00 83.94 99 LYS A N 1
ATOM 777 C CA . LYS A 1 99 ? -9.353 -13.483 14.967 1.00 83.94 99 LYS A CA 1
ATOM 778 C C . LYS A 1 99 ? -9.150 -14.813 14.234 1.00 83.94 99 LYS A C 1
ATOM 780 O O . LYS A 1 99 ? -8.293 -14.892 13.354 1.00 83.94 99 LYS A O 1
ATOM 785 N N . ARG A 1 100 ? -9.939 -15.843 14.565 1.00 89.25 100 ARG A N 1
ATOM 786 C CA . ARG A 1 100 ? -9.906 -17.144 13.875 1.00 89.25 100 ARG A CA 1
ATOM 787 C C . ARG A 1 100 ? -10.267 -17.002 12.398 1.00 89.25 100 ARG A C 1
ATOM 789 O O . ARG A 1 100 ? -9.493 -17.454 11.558 1.00 89.25 100 ARG A O 1
ATOM 796 N N . SER A 1 101 ? -11.363 -16.316 12.079 1.00 85.69 101 SER A N 1
ATOM 797 C CA . SER A 1 101 ? -11.797 -16.096 10.694 1.00 85.69 101 SER A CA 1
ATOM 798 C C . SER A 1 101 ? -10.787 -15.274 9.890 1.00 85.69 101 SER A C 1
ATOM 800 O O . SER A 1 101 ? -10.439 -15.653 8.774 1.00 85.69 101 SER A O 1
ATOM 802 N N . SER A 1 102 ? -10.230 -14.201 10.463 1.00 80.19 102 SER A N 1
ATOM 803 C CA . SER A 1 102 ? -9.179 -13.407 9.812 1.00 80.19 102 SER A CA 1
AT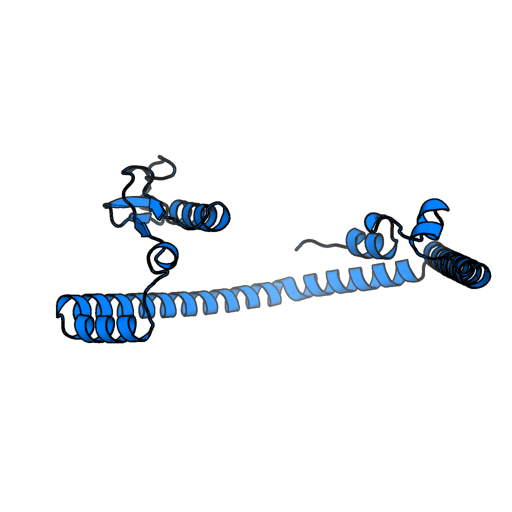OM 804 C C . SER A 1 102 ? -7.909 -14.222 9.560 1.00 80.19 102 SER A C 1
ATOM 806 O O . SER A 1 102 ? -7.322 -14.117 8.487 1.00 80.19 102 SER A O 1
ATOM 808 N N . SER A 1 103 ? -7.498 -15.067 10.511 1.00 87.31 103 SER A N 1
ATOM 809 C CA . SER A 1 103 ? -6.344 -15.959 10.337 1.00 87.31 103 SER A CA 1
ATOM 810 C C . SER A 1 103 ? -6.587 -17.003 9.240 1.00 87.31 103 SER A C 1
ATOM 812 O O . SER A 1 103 ? -5.723 -17.224 8.387 1.00 87.31 103 SER A O 1
ATOM 814 N N . ALA A 1 104 ? -7.783 -17.600 9.208 1.00 90.12 104 ALA A N 1
ATOM 815 C CA . ALA A 1 104 ? -8.182 -18.549 8.173 1.00 90.12 104 ALA A CA 1
ATOM 816 C C . ALA A 1 104 ? -8.183 -17.897 6.781 1.00 90.12 104 ALA A C 1
ATOM 818 O O . ALA A 1 104 ? -7.589 -18.439 5.849 1.00 90.12 104 ALA A O 1
ATOM 819 N N . PHE A 1 105 ? -8.758 -16.700 6.657 1.00 86.88 105 PHE A N 1
ATOM 820 C CA . PHE A 1 105 ? -8.750 -15.946 5.407 1.00 86.88 105 PHE A CA 1
ATOM 821 C C . PHE A 1 105 ? -7.333 -15.541 4.984 1.00 86.88 105 PHE A C 1
ATOM 823 O O . PHE A 1 105 ? -6.957 -15.728 3.831 1.00 86.88 105 PHE A O 1
ATOM 830 N N . ALA A 1 106 ? -6.492 -15.084 5.916 1.00 86.94 106 ALA A N 1
ATOM 831 C CA . ALA A 1 106 ? -5.091 -14.774 5.636 1.00 86.94 106 ALA A CA 1
ATOM 832 C C . ALA A 1 106 ? -4.298 -16.005 5.164 1.00 86.94 106 ALA A C 1
ATOM 834 O O . ALA A 1 106 ? -3.369 -15.883 4.365 1.00 86.94 106 ALA A O 1
ATOM 835 N N . ARG A 1 107 ? -4.640 -17.208 5.641 1.00 93.12 107 ARG A N 1
ATOM 836 C CA . ARG A 1 107 ? -4.067 -18.459 5.127 1.00 93.12 107 ARG A CA 1
ATOM 837 C C . ARG A 1 107 ? -4.488 -18.705 3.675 1.00 93.12 107 ARG A C 1
ATOM 839 O O . ARG A 1 107 ? -3.606 -18.915 2.850 1.00 93.12 107 ARG A O 1
ATOM 846 N N . ILE A 1 108 ? -5.780 -18.584 3.363 1.00 92.81 108 ILE A N 1
ATOM 847 C CA . ILE A 1 108 ? -6.301 -18.716 1.990 1.00 92.81 108 ILE A CA 1
ATOM 848 C C . ILE A 1 108 ? -5.646 -17.688 1.061 1.00 92.81 108 ILE A C 1
ATOM 850 O O . ILE A 1 108 ? -5.170 -18.041 -0.011 1.00 92.81 108 ILE A O 1
ATOM 854 N N . LEU A 1 109 ? -5.547 -16.424 1.481 1.00 88.44 109 LEU A N 1
ATOM 855 C CA . LEU A 1 109 ? -4.886 -15.378 0.700 1.00 88.44 109 LEU A CA 1
ATOM 856 C C . LEU A 1 109 ? -3.413 -15.689 0.436 1.00 88.44 109 LEU A C 1
ATOM 858 O O . LEU A 1 109 ? -2.938 -15.471 -0.675 1.00 88.44 109 LEU A O 1
ATOM 862 N N . ARG A 1 110 ? -2.680 -16.209 1.428 1.00 92.75 110 ARG A N 1
ATOM 863 C CA . ARG A 1 110 ? -1.281 -16.622 1.234 1.00 92.75 110 ARG A CA 1
ATOM 864 C C . ARG A 1 110 ? -1.158 -17.746 0.213 1.00 92.75 110 ARG A C 1
ATOM 866 O O . ARG A 1 110 ? -0.241 -17.713 -0.601 1.00 92.75 110 ARG A O 1
ATOM 873 N N . GLU A 1 111 ? -2.072 -18.706 0.241 1.00 95.12 111 GLU A N 1
ATOM 874 C CA . GLU A 1 111 ? -2.106 -19.812 -0.712 1.00 95.12 111 GLU A CA 1
ATOM 875 C C . GLU A 1 111 ? -2.471 -19.341 -2.124 1.00 95.12 111 GLU A C 1
ATOM 877 O O . GLU A 1 111 ? -1.744 -19.630 -3.069 1.00 95.12 111 GLU A O 1
ATOM 882 N N . ARG A 1 112 ? -3.516 -18.518 -2.266 1.00 91.06 112 ARG A N 1
ATOM 883 C CA . ARG A 1 112 ? -3.891 -17.898 -3.546 1.00 91.06 112 ARG A CA 1
ATOM 884 C C . ARG A 1 112 ? -2.772 -17.032 -4.110 1.00 91.06 112 ARG A C 1
ATOM 886 O O . ARG A 1 112 ? -2.481 -17.104 -5.298 1.00 91.06 112 ARG A O 1
ATOM 893 N N . ARG A 1 113 ? -2.093 -16.262 -3.257 1.00 90.88 113 ARG A N 1
ATOM 894 C CA . ARG A 1 113 ? -0.911 -15.489 -3.648 1.00 90.88 113 ARG A CA 1
ATOM 895 C C . ARG A 1 113 ? 0.226 -16.396 -4.109 1.00 90.88 113 ARG A C 1
ATOM 897 O O . ARG A 1 113 ? 0.895 -16.048 -5.073 1.00 90.88 113 ARG A O 1
ATOM 904 N N . ARG A 1 114 ? 0.456 -17.531 -3.442 1.00 95.25 114 ARG A N 1
ATOM 905 C CA . ARG A 1 114 ? 1.463 -18.513 -3.868 1.00 95.25 114 ARG A CA 1
ATOM 906 C C . ARG A 1 114 ? 1.117 -19.070 -5.247 1.00 95.25 114 ARG A C 1
ATOM 908 O O . ARG A 1 114 ? 1.930 -18.920 -6.141 1.00 95.25 114 ARG A O 1
ATOM 915 N N . GLN A 1 115 ? -0.105 -19.567 -5.445 1.00 93.62 115 GLN A N 1
ATOM 916 C CA . GLN A 1 115 ? -0.588 -20.056 -6.746 1.00 93.62 115 GLN A CA 1
ATOM 917 C C . GLN A 1 115 ? -0.420 -19.004 -7.852 1.00 93.62 115 GLN A C 1
ATOM 919 O O . GLN A 1 115 ? 0.089 -19.304 -8.928 1.00 93.62 115 GLN A O 1
ATOM 924 N N . PHE A 1 116 ? -0.790 -17.752 -7.568 1.00 92.19 116 PHE A N 1
ATOM 925 C CA . PHE A 1 116 ? -0.600 -16.637 -8.491 1.00 92.19 116 PHE A CA 1
ATOM 926 C C . PHE A 1 116 ? 0.879 -16.416 -8.833 1.00 92.19 116 PHE A C 1
ATOM 928 O O . PHE A 1 116 ? 1.224 -16.257 -10.000 1.00 92.19 116 PHE A O 1
ATOM 935 N N . MET A 1 117 ? 1.765 -16.407 -7.835 1.00 92.62 117 MET A N 1
ATOM 936 C CA . MET A 1 117 ? 3.202 -16.214 -8.051 1.00 92.62 117 MET A CA 1
ATOM 937 C C . MET A 1 117 ? 3.877 -17.425 -8.698 1.00 92.62 117 MET A C 1
ATOM 939 O O . MET A 1 117 ? 4.860 -17.242 -9.403 1.00 92.62 117 MET A O 1
ATOM 943 N N . ASP A 1 118 ? 3.374 -18.637 -8.501 1.00 93.56 118 ASP A N 1
ATOM 944 C CA . ASP A 1 118 ? 3.895 -19.825 -9.175 1.00 93.56 118 ASP A CA 1
ATOM 945 C C . ASP A 1 118 ? 3.527 -19.783 -10.665 1.00 93.56 118 ASP A C 1
ATOM 947 O O . ASP A 1 118 ? 4.386 -19.990 -11.520 1.00 93.56 118 ASP A O 1
ATOM 951 N N . LEU A 1 119 ? 2.281 -19.406 -10.980 1.00 93.44 119 LEU A N 1
ATOM 952 C CA . LEU A 1 119 ? 1.785 -19.305 -12.354 1.00 93.44 119 LEU A CA 1
ATOM 953 C C . LEU A 1 119 ? 2.364 -18.100 -13.112 1.00 93.44 119 LEU A C 1
ATOM 955 O O . LEU A 1 119 ? 2.822 -18.227 -14.245 1.00 93.44 119 LEU A O 1
ATOM 959 N N . HIS A 1 120 ? 2.350 -16.917 -12.498 1.00 91.75 120 HIS A N 1
ATOM 960 C CA . HIS A 1 120 ? 2.711 -15.659 -13.158 1.00 91.75 120 HIS A CA 1
ATOM 961 C C . HIS A 1 120 ? 4.095 -15.136 -12.769 1.00 91.75 120 HIS A C 1
ATOM 963 O O . HIS A 1 120 ? 4.617 -14.233 -13.422 1.00 91.75 120 HIS A O 1
ATOM 969 N N . GLY A 1 121 ? 4.729 -15.688 -11.734 1.00 90.50 121 GLY A N 1
ATOM 970 C CA . GLY A 1 121 ? 6.052 -15.261 -11.279 1.00 90.50 121 GLY A CA 1
ATOM 971 C C . GLY A 1 121 ? 7.136 -15.319 -12.352 1.00 90.50 121 GLY A C 1
ATOM 972 O O . GLY A 1 121 ? 7.909 -14.365 -12.418 1.00 90.50 121 GLY A O 1
ATOM 973 N N . 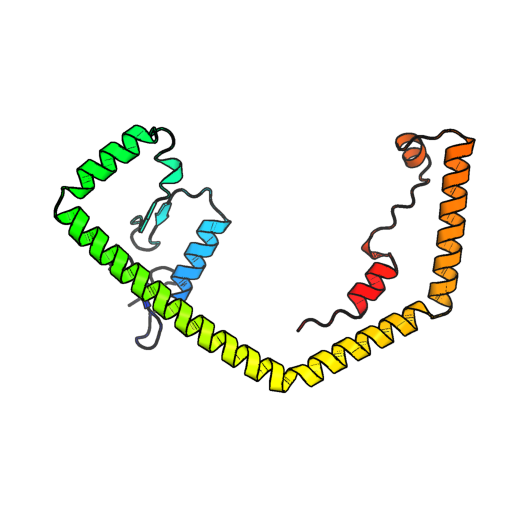PRO A 1 122 ? 7.210 -16.355 -13.213 1.00 93.62 122 PRO A N 1
ATOM 974 C CA . PRO A 1 122 ? 8.146 -16.362 -14.335 1.00 93.62 122 PRO A CA 1
ATOM 975 C C . PRO A 1 122 ? 7.951 -15.164 -15.273 1.00 93.62 122 PRO A C 1
ATOM 977 O O . PRO A 1 122 ? 8.922 -14.486 -15.594 1.00 93.62 122 PRO A O 1
ATOM 980 N N . ALA A 1 123 ? 6.705 -14.834 -15.630 1.00 88.25 123 ALA A N 1
ATOM 981 C CA . ALA A 1 123 ? 6.396 -13.684 -16.481 1.00 88.25 123 ALA A CA 1
ATOM 982 C C . ALA A 1 123 ? 6.722 -12.345 -15.792 1.00 88.25 123 ALA A C 1
ATOM 984 O O . ALA A 1 123 ? 7.305 -11.454 -16.407 1.00 88.25 123 ALA A O 1
ATOM 985 N N . ILE A 1 124 ? 6.417 -12.211 -14.496 1.00 84.75 124 ILE A N 1
ATOM 986 C CA . ILE A 1 124 ? 6.771 -11.026 -13.695 1.00 84.75 124 ILE A CA 1
ATOM 987 C C . ILE A 1 124 ? 8.296 -10.852 -13.621 1.00 84.75 124 ILE A C 1
ATOM 989 O O . ILE A 1 124 ? 8.794 -9.726 -13.730 1.00 84.75 124 ILE A O 1
ATOM 993 N N . ARG A 1 125 ? 9.050 -11.948 -13.445 1.00 87.19 125 ARG A N 1
ATOM 994 C CA . ARG A 1 125 ? 10.522 -11.933 -13.440 1.00 87.19 125 ARG A CA 1
ATOM 995 C C . ARG A 1 125 ? 11.079 -11.547 -14.805 1.00 87.19 125 ARG A C 1
ATOM 997 O O . ARG A 1 125 ? 11.866 -10.610 -14.854 1.00 87.19 125 ARG A O 1
ATOM 1004 N N . ALA A 1 126 ? 10.592 -12.160 -15.883 1.00 89.06 126 ALA A N 1
ATOM 1005 C CA . ALA A 1 126 ? 11.003 -11.832 -17.246 1.00 89.06 126 ALA A CA 1
ATOM 1006 C C . ALA A 1 126 ? 10.751 -10.351 -17.581 1.00 89.06 126 ALA A C 1
ATOM 1008 O O . ALA A 1 126 ? 11.638 -9.665 -18.078 1.00 89.06 126 ALA A O 1
ATOM 1009 N N . LEU A 1 127 ? 9.582 -9.805 -17.219 1.00 84.88 127 LEU A N 1
ATOM 1010 C CA . LEU A 1 127 ? 9.286 -8.373 -17.375 1.00 84.88 127 LEU A CA 1
ATOM 1011 C C . LEU A 1 127 ? 10.218 -7.484 -16.537 1.00 84.88 127 LEU A C 1
ATOM 1013 O O . LEU A 1 127 ? 10.625 -6.407 -16.976 1.00 84.88 127 LEU A O 1
ATOM 1017 N N . SER A 1 128 ? 10.559 -7.919 -15.323 1.00 84.00 128 SER A N 1
ATOM 1018 C CA . SER A 1 128 ? 11.479 -7.189 -14.444 1.00 84.00 128 SER A CA 1
ATOM 1019 C C . SER A 1 128 ? 12.916 -7.196 -14.975 1.00 84.00 128 SER A C 1
ATOM 1021 O O . SER A 1 128 ? 13.611 -6.182 -14.866 1.00 84.00 128 SER A O 1
ATOM 1023 N N . GLU A 1 129 ? 13.353 -8.310 -15.557 1.00 88.50 129 GLU A N 1
ATOM 1024 C CA . GLU A 1 129 ? 14.655 -8.470 -16.208 1.00 88.50 129 GLU A CA 1
ATOM 1025 C C . GLU A 1 129 ? 14.732 -7.654 -17.496 1.00 88.50 129 GLU A C 1
ATOM 1027 O O . GLU A 1 129 ? 15.614 -6.804 -17.598 1.00 88.50 129 GLU A O 1
ATOM 1032 N N . ALA A 1 130 ? 13.745 -7.766 -18.388 1.00 85.69 130 ALA A N 1
ATOM 1033 C CA . ALA A 1 130 ? 13.656 -6.950 -19.600 1.00 85.69 130 ALA A CA 1
ATOM 1034 C C . ALA A 1 130 ? 13.683 -5.446 -19.278 1.00 85.69 130 ALA A C 1
ATOM 1036 O O . ALA A 1 130 ? 14.380 -4.659 -19.920 1.00 85.69 130 ALA A O 1
ATOM 1037 N N . LYS A 1 131 ? 12.990 -5.023 -18.212 1.00 85.44 131 LYS A N 1
ATOM 1038 C CA . LYS A 1 131 ? 13.085 -3.651 -17.699 1.00 85.44 131 LYS A CA 1
ATOM 1039 C C . LYS A 1 131 ? 14.500 -3.297 -17.240 1.00 85.44 131 LYS A C 1
ATOM 1041 O O . LYS A 1 131 ? 14.963 -2.185 -17.500 1.00 85.44 131 LYS A O 1
ATOM 1046 N N . ARG A 1 132 ? 15.165 -4.180 -16.489 1.00 85.50 132 ARG A N 1
ATOM 1047 C CA . ARG A 1 132 ? 16.531 -3.946 -15.998 1.00 85.50 132 ARG A CA 1
ATOM 1048 C C . ARG A 1 132 ? 17.498 -3.795 -17.171 1.00 85.50 132 ARG A C 1
ATOM 1050 O O . ARG A 1 132 ? 18.294 -2.859 -17.149 1.00 85.50 132 ARG A O 1
ATOM 1057 N N . GLU A 1 133 ? 17.390 -4.657 -18.174 1.00 87.81 133 GLU A N 1
ATOM 1058 C CA . GLU A 1 133 ? 18.181 -4.618 -19.405 1.00 87.81 133 GLU A CA 1
ATOM 1059 C C . GLU A 1 133 ? 17.932 -3.332 -20.190 1.00 87.81 133 GLU A C 1
ATOM 1061 O O . GLU A 1 133 ? 18.882 -2.615 -20.494 1.00 87.81 133 GLU A O 1
ATOM 1066 N N . ALA A 1 134 ? 16.671 -2.957 -20.414 1.00 85.38 134 ALA A N 1
ATOM 1067 C CA . ALA A 1 134 ? 16.325 -1.722 -21.113 1.00 85.38 134 ALA A CA 1
ATOM 1068 C C . ALA A 1 134 ? 16.850 -0.470 -20.385 1.00 85.38 134 ALA A C 1
ATOM 1070 O O . ALA A 1 134 ? 17.399 0.441 -21.007 1.00 85.38 134 ALA A O 1
ATOM 1071 N N . VAL A 1 135 ? 16.755 -0.427 -19.050 1.00 84.19 135 VAL A N 1
ATOM 1072 C CA . VAL A 1 135 ? 17.333 0.661 -18.243 1.00 84.19 135 VAL A CA 1
ATOM 1073 C C . VAL A 1 135 ? 18.862 0.652 -18.298 1.00 84.19 135 VAL A C 1
ATOM 1075 O O . VAL A 1 135 ? 19.471 1.723 -18.298 1.00 84.19 135 VAL A O 1
ATOM 1078 N N . ALA A 1 136 ? 19.500 -0.520 -18.311 1.00 85.88 136 ALA A N 1
ATOM 1079 C CA . ALA A 1 136 ? 20.950 -0.635 -18.442 1.00 85.88 136 ALA A CA 1
ATOM 1080 C C . ALA A 1 136 ? 21.419 -0.137 -19.817 1.00 85.88 136 ALA A C 1
ATOM 1082 O O . ALA A 1 136 ? 22.304 0.713 -19.873 1.00 85.88 136 ALA A O 1
ATOM 1083 N N . ALA A 1 137 ? 20.761 -0.561 -20.897 1.00 87.19 137 ALA A N 1
ATOM 1084 C CA . ALA A 1 137 ? 21.025 -0.098 -22.256 1.00 87.19 137 ALA A CA 1
ATOM 1085 C C . ALA A 1 137 ? 20.845 1.425 -22.380 1.00 87.19 137 ALA A C 1
ATOM 1087 O O . ALA A 1 137 ? 21.749 2.126 -22.828 1.00 87.19 137 ALA A O 1
ATOM 1088 N N . ALA A 1 138 ? 19.742 1.975 -21.865 1.00 85.31 138 ALA A N 1
ATOM 1089 C CA . ALA A 1 138 ? 19.491 3.417 -21.889 1.00 85.31 138 ALA A CA 1
ATOM 1090 C C . ALA A 1 138 ? 20.475 4.234 -21.022 1.00 85.31 138 ALA A C 1
ATOM 1092 O O . ALA A 1 138 ? 20.656 5.432 -21.229 1.00 85.31 138 ALA A O 1
ATOM 1093 N N . LYS A 1 139 ? 21.141 3.615 -20.038 1.00 82.50 139 LYS A N 1
ATOM 1094 C CA . LYS A 1 139 ? 22.239 4.259 -19.294 1.00 82.50 139 LYS A CA 1
ATOM 1095 C C . LYS A 1 139 ? 23.554 4.279 -20.075 1.00 82.50 139 LYS A C 1
ATOM 1097 O O . LYS A 1 139 ? 24.425 5.082 -19.734 1.00 82.50 139 LYS A O 1
ATOM 1102 N N . LEU A 1 140 ? 23.717 3.390 -21.045 1.00 86.44 140 LEU A N 1
ATOM 1103 C CA . LEU A 1 140 ? 24.914 3.289 -21.872 1.00 86.44 140 LEU A CA 1
ATOM 1104 C C . LEU A 1 140 ? 24.769 4.034 -23.202 1.00 86.44 140 LEU A C 1
ATOM 1106 O O . LEU A 1 140 ? 25.780 4.239 -23.866 1.00 86.44 140 LEU A O 1
ATOM 1110 N N . CYS A 1 141 ? 23.559 4.475 -23.565 1.00 88.38 141 CYS A N 1
ATOM 1111 C CA . CYS A 1 141 ? 23.359 5.247 -24.786 1.00 88.38 141 CYS A CA 1
ATOM 1112 C C . CYS A 1 141 ? 24.169 6.551 -24.766 1.00 88.38 141 CYS A C 1
ATOM 1114 O O . CYS A 1 141 ? 24.359 7.196 -23.722 1.00 88.38 141 CYS A O 1
ATOM 1116 N N . GLU A 1 142 ? 24.663 6.916 -25.943 1.00 91.12 142 GLU A N 1
ATOM 1117 C CA . GLU A 1 142 ? 25.611 8.006 -26.128 1.00 91.12 142 GLU A CA 1
ATOM 1118 C C . GLU A 1 142 ? 25.042 9.338 -25.631 1.00 91.12 142 GLU A C 1
ATOM 1120 O O . GLU A 1 142 ? 25.708 10.066 -24.893 1.00 91.12 142 GLU A O 1
ATOM 1125 N N . GLU A 1 143 ? 23.768 9.610 -25.910 1.00 87.25 143 GLU A N 1
ATOM 1126 C CA . GLU A 1 143 ? 23.086 10.847 -25.536 1.00 87.25 143 GLU A CA 1
ATOM 1127 C C . GLU A 1 143 ? 23.032 11.021 -24.017 1.00 87.25 143 GLU A C 1
ATOM 1129 O O . GLU A 1 143 ? 23.273 12.113 -23.492 1.00 87.25 143 GLU A O 1
ATOM 1134 N N . ARG A 1 144 ? 22.768 9.938 -23.274 1.00 83.94 144 ARG A N 1
ATOM 1135 C CA . ARG A 1 144 ? 22.745 9.978 -21.808 1.00 83.94 144 ARG A CA 1
ATOM 1136 C C . ARG A 1 144 ? 24.148 10.167 -21.246 1.00 83.94 144 ARG A C 1
ATOM 1138 O O . ARG A 1 144 ? 24.312 10.888 -20.255 1.00 83.94 144 ARG A O 1
ATOM 1145 N N . VAL A 1 145 ? 25.156 9.524 -21.833 1.00 85.56 145 VAL A N 1
ATOM 1146 C CA . VAL A 1 145 ? 26.558 9.676 -21.414 1.00 85.56 145 VAL A CA 1
ATOM 1147 C C . VAL A 1 145 ? 27.027 11.113 -21.647 1.00 85.56 145 VAL A C 1
ATOM 1149 O O . VAL A 1 145 ? 27.575 11.737 -20.732 1.00 85.56 145 VAL A O 1
ATOM 1152 N N . MET A 1 146 ? 26.750 11.674 -22.825 1.00 87.44 146 MET A N 1
ATOM 1153 C CA . MET A 1 146 ? 27.034 13.068 -23.162 1.00 87.44 146 MET A CA 1
ATOM 1154 C C . MET A 1 146 ? 26.322 14.038 -22.218 1.00 87.44 146 MET A C 1
ATOM 1156 O O . MET A 1 146 ? 26.961 14.935 -21.661 1.00 87.44 146 MET A O 1
ATOM 1160 N N . TRP A 1 147 ? 25.028 13.821 -21.964 1.00 87.56 147 TRP A N 1
ATOM 1161 C CA . TRP A 1 147 ? 24.262 14.619 -21.011 1.00 87.56 147 TRP A CA 1
ATOM 1162 C C . TRP A 1 147 ? 24.884 14.587 -19.610 1.00 87.56 147 TRP A C 1
ATOM 1164 O O . TRP A 1 147 ? 25.073 15.636 -18.996 1.00 87.56 147 TRP A O 1
ATOM 1174 N N . SER A 1 148 ? 25.264 13.403 -19.117 1.00 83.25 148 SER A N 1
ATOM 1175 C CA . SER A 1 148 ? 25.862 13.252 -17.786 1.00 83.25 148 SER A CA 1
ATOM 1176 C C . SER A 1 148 ? 27.201 13.986 -17.678 1.00 83.25 148 SER A C 1
ATOM 1178 O O . SER A 1 148 ? 27.473 14.617 -16.657 1.00 83.25 148 SER A O 1
ATOM 1180 N N . ARG A 1 149 ? 28.035 13.939 -18.728 1.00 87.31 149 ARG A N 1
ATOM 1181 C CA . ARG A 1 149 ? 29.302 14.690 -18.792 1.00 87.31 149 ARG A CA 1
ATOM 1182 C C . ARG A 1 149 ? 29.055 16.199 -18.760 1.00 87.31 149 ARG A C 1
ATOM 1184 O O . ARG A 1 149 ? 29.706 16.908 -17.990 1.00 87.31 149 ARG A O 1
ATOM 1191 N N . ALA A 1 150 ? 28.100 16.683 -19.555 1.00 86.75 150 ALA A N 1
ATOM 1192 C CA . ALA A 1 150 ? 27.726 18.094 -19.587 1.00 86.75 150 ALA A CA 1
ATOM 1193 C C . ALA A 1 150 ? 27.179 18.571 -18.231 1.00 86.75 150 ALA A C 1
ATOM 1195 O O . ALA A 1 150 ? 27.560 19.639 -17.751 1.00 86.75 150 ALA A O 1
ATOM 1196 N N . GLU A 1 151 ? 26.345 17.760 -17.575 1.00 84.00 151 GLU A N 1
ATOM 1197 C CA . GLU A 1 151 ? 25.780 18.081 -16.265 1.00 84.00 151 GLU A CA 1
ATOM 1198 C C . GLU A 1 151 ? 26.865 18.191 -15.184 1.00 84.00 151 GLU A C 1
ATOM 1200 O O . GLU A 1 151 ? 26.877 19.165 -14.429 1.00 84.00 151 GLU A O 1
ATOM 1205 N N . ILE A 1 152 ? 27.803 17.237 -15.126 1.00 83.81 152 ILE A N 1
ATOM 1206 C CA . ILE A 1 152 ? 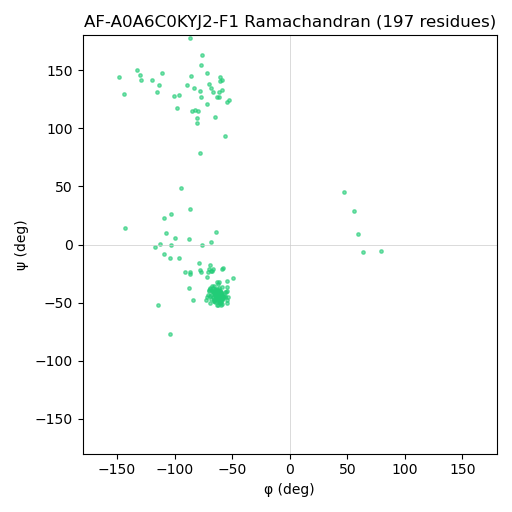28.930 17.276 -14.182 1.00 83.81 152 ILE A CA 1
ATOM 1207 C C . ILE A 1 152 ? 29.766 18.536 -14.413 1.00 83.81 152 ILE A C 1
ATOM 1209 O O . ILE A 1 152 ? 30.008 19.287 -13.467 1.00 83.81 152 ILE A O 1
ATOM 1213 N N . LYS A 1 153 ? 30.148 18.818 -15.667 1.00 85.75 153 LYS A N 1
ATOM 1214 C CA . LYS A 1 153 ? 30.933 20.012 -16.020 1.00 85.75 153 LYS A CA 1
ATOM 1215 C C . LYS A 1 153 ? 30.239 21.293 -15.559 1.00 85.75 153 LYS A C 1
ATOM 1217 O O . LYS A 1 153 ? 30.874 22.157 -14.955 1.00 85.75 153 LYS A O 1
ATOM 1222 N N . ALA A 1 154 ? 28.936 21.400 -15.802 1.00 83.88 154 ALA A N 1
ATOM 1223 C CA . ALA A 1 154 ? 28.167 22.584 -15.457 1.00 83.88 154 ALA A CA 1
ATOM 1224 C C . ALA A 1 154 ? 27.985 22.738 -13.930 1.00 83.88 154 ALA A C 1
ATOM 1226 O O . ALA A 1 154 ? 28.171 23.836 -13.402 1.00 83.88 154 ALA A O 1
ATOM 1227 N N . LYS A 1 155 ? 27.738 21.644 -13.189 1.00 82.38 155 LYS A N 1
ATOM 1228 C CA . LYS A 1 155 ? 27.712 21.652 -11.712 1.00 82.38 155 LYS A CA 1
ATOM 1229 C C . LYS A 1 155 ? 29.061 22.058 -11.120 1.00 82.38 155 LYS A C 1
ATOM 1231 O O . LYS A 1 155 ? 29.105 22.917 -10.243 1.00 82.38 155 LYS A O 1
ATOM 1236 N N . SER A 1 156 ? 30.163 21.493 -11.613 1.00 84.31 156 SER A N 1
ATOM 1237 C CA . SER A 1 156 ? 31.514 21.846 -11.166 1.00 84.31 156 SER A CA 1
ATOM 1238 C C . SER A 1 156 ? 31.848 23.315 -11.439 1.00 84.31 156 SER A C 1
ATOM 1240 O O . SER A 1 156 ? 32.437 23.969 -10.578 1.00 84.31 156 SER A O 1
ATOM 1242 N N . ALA A 1 157 ? 31.450 23.852 -12.598 1.00 84.81 157 ALA A N 1
ATOM 1243 C CA . ALA A 1 157 ? 31.633 25.264 -12.932 1.00 84.81 157 ALA A CA 1
ATOM 1244 C C . ALA A 1 157 ? 30.862 26.182 -11.972 1.00 84.81 157 ALA A C 1
ATOM 1246 O O . ALA A 1 157 ? 31.443 27.117 -11.422 1.00 84.81 157 ALA A O 1
ATOM 1247 N N . VAL A 1 158 ? 29.592 25.871 -11.693 1.00 83.25 158 VAL A N 1
ATOM 1248 C CA . VAL A 1 158 ? 28.777 26.633 -10.736 1.00 83.25 158 VAL A CA 1
ATOM 1249 C C . VAL A 1 158 ? 29.351 26.559 -9.324 1.00 83.25 158 VAL A C 1
ATOM 1251 O O . VAL A 1 158 ? 29.473 27.587 -8.667 1.00 83.25 158 VAL A O 1
ATOM 1254 N N . THR A 1 159 ? 29.773 25.384 -8.854 1.00 84.50 159 THR A N 1
ATOM 1255 C CA . THR A 1 159 ? 30.422 25.249 -7.540 1.00 84.50 159 THR A CA 1
ATOM 1256 C C . THR A 1 159 ? 31.692 26.094 -7.449 1.00 84.50 159 THR A C 1
ATOM 1258 O O . THR A 1 159 ? 31.910 26.773 -6.446 1.00 84.50 159 THR A O 1
ATOM 1261 N N . ARG A 1 160 ? 32.520 26.098 -8.502 1.00 87.62 160 ARG A N 1
ATOM 1262 C CA . ARG A 1 160 ? 33.732 26.926 -8.563 1.00 87.62 160 ARG A CA 1
ATOM 1263 C C . ARG A 1 160 ? 33.394 28.417 -8.528 1.00 87.62 160 ARG A C 1
ATOM 1265 O O . ARG A 1 160 ? 34.044 29.155 -7.799 1.00 87.62 160 ARG A O 1
ATOM 1272 N N . PHE A 1 161 ? 32.364 28.838 -9.261 1.00 86.06 161 PHE A N 1
ATOM 1273 C CA . PHE A 1 161 ? 31.873 30.216 -9.268 1.00 86.06 161 PHE A CA 1
ATOM 1274 C C . PHE A 1 161 ? 31.396 30.653 -7.877 1.00 86.06 161 PHE A C 1
ATOM 1276 O O . PHE A 1 161 ? 31.878 31.651 -7.353 1.00 86.06 161 PHE A O 1
ATOM 1283 N N . LYS A 1 162 ? 30.540 29.853 -7.226 1.00 86.44 162 LYS A N 1
ATOM 1284 C CA . LYS A 1 162 ? 30.055 30.127 -5.862 1.00 86.44 162 LYS A CA 1
ATOM 1285 C C . LYS A 1 162 ? 31.194 30.284 -4.862 1.00 86.44 162 LYS A C 1
ATOM 1287 O O . LYS A 1 162 ? 31.177 31.218 -4.074 1.00 86.44 162 LYS A O 1
ATOM 1292 N N . ARG A 1 163 ? 32.196 29.399 -4.924 1.00 88.12 163 ARG A N 1
ATOM 1293 C CA . ARG A 1 163 ? 33.378 29.466 -4.052 1.00 88.12 163 ARG A CA 1
ATOM 1294 C C . ARG A 1 163 ? 34.235 30.698 -4.329 1.00 88.12 163 ARG A C 1
ATOM 1296 O O . ARG A 1 163 ? 34.632 31.363 -3.385 1.00 88.12 163 ARG A O 1
ATOM 1303 N N . LYS A 1 164 ? 34.498 31.013 -5.602 1.00 94.56 164 LYS A N 1
ATOM 1304 C CA . LYS A 1 164 ? 35.329 32.162 -5.999 1.00 94.56 164 LYS A CA 1
ATOM 1305 C C . LYS A 1 164 ? 34.769 33.492 -5.484 1.00 94.56 164 LYS A C 1
ATOM 1307 O O . LYS A 1 164 ? 35.547 34.363 -5.122 1.00 94.56 164 LYS A O 1
ATOM 1312 N N . TYR A 1 165 ? 33.446 33.632 -5.463 1.00 91.44 165 TYR A N 1
ATOM 1313 C CA . TYR A 1 165 ? 32.759 34.867 -5.073 1.00 91.44 165 TYR A CA 1
ATOM 1314 C C . TYR A 1 165 ? 32.072 34.783 -3.700 1.00 91.44 165 TYR A C 1
ATOM 1316 O O . TYR A 1 165 ? 31.314 35.678 -3.356 1.00 91.44 1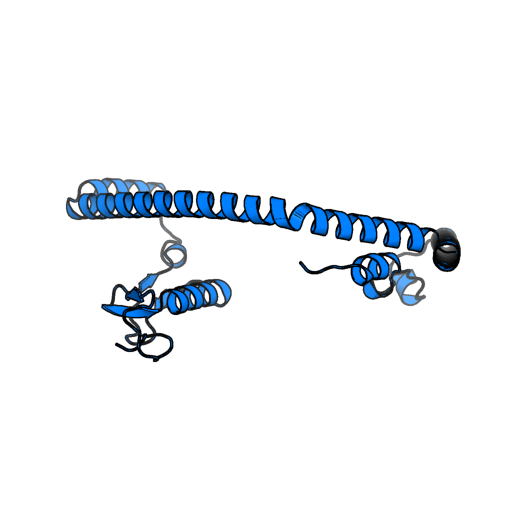65 TYR A O 1
ATOM 1324 N N . ASN A 1 166 ? 32.324 33.716 -2.931 1.00 90.25 166 ASN A N 1
ATOM 1325 C CA . ASN A 1 166 ? 31.735 33.457 -1.611 1.00 90.25 166 ASN A CA 1
ATOM 1326 C C . ASN A 1 166 ? 30.203 33.655 -1.543 1.00 90.25 166 ASN A C 1
ATOM 1328 O O . ASN A 1 166 ? 29.687 34.282 -0.622 1.00 90.25 166 ASN A O 1
ATOM 1332 N N . LEU A 1 167 ? 29.480 33.129 -2.537 1.00 84.88 167 LEU A N 1
ATOM 1333 C CA . LEU A 1 167 ? 28.042 33.369 -2.688 1.00 84.88 167 LEU A CA 1
ATOM 1334 C C . LEU A 1 167 ? 27.195 32.429 -1.821 1.00 84.88 167 LEU A C 1
ATOM 1336 O O . LEU A 1 167 ? 27.371 31.205 -1.847 1.00 84.88 167 LEU A O 1
ATOM 1340 N N . ASN A 1 168 ? 26.197 32.990 -1.146 1.00 82.12 168 ASN A N 1
ATOM 1341 C CA . ASN A 1 168 ? 25.182 32.271 -0.387 1.00 82.12 168 ASN A CA 1
ATOM 1342 C C . ASN A 1 168 ? 23.981 31.845 -1.265 1.00 82.12 168 ASN A C 1
ATOM 1344 O O . ASN A 1 168 ? 23.913 32.101 -2.472 1.00 82.12 168 ASN A O 1
ATOM 1348 N N . TYR A 1 169 ? 23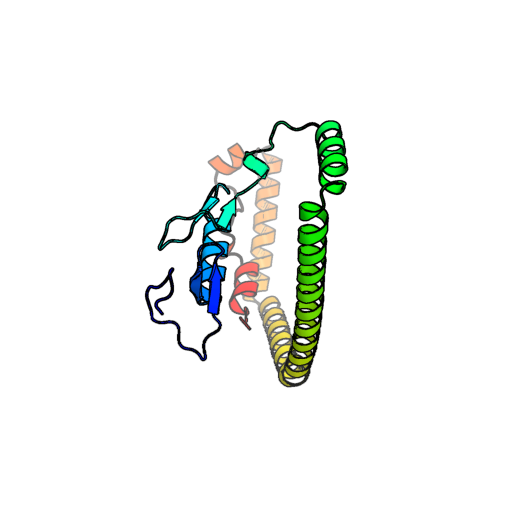.017 31.135 -0.668 1.00 74.56 169 TYR A N 1
ATOM 1349 C CA . TYR A 1 169 ? 21.867 30.584 -1.395 1.00 74.56 169 TYR A CA 1
ATOM 1350 C C . TYR A 1 169 ? 20.944 31.663 -1.991 1.00 74.56 169 TYR A C 1
ATOM 1352 O O . TYR A 1 169 ? 20.462 31.489 -3.113 1.00 74.56 169 TYR A O 1
ATOM 1360 N N . ALA A 1 170 ? 20.728 32.775 -1.281 1.00 78.19 170 ALA A N 1
ATOM 1361 C CA . ALA A 1 170 ? 19.877 33.875 -1.734 1.00 78.19 170 ALA A CA 1
ATOM 1362 C C . ALA A 1 170 ? 20.496 34.601 -2.939 1.00 78.19 170 ALA A C 1
ATOM 1364 O O . ALA A 1 170 ? 19.819 34.821 -3.941 1.00 78.19 170 ALA A O 1
ATOM 1365 N N . GLU A 1 171 ? 21.802 34.865 -2.904 1.00 81.62 171 GLU A N 1
ATOM 1366 C CA . GLU A 1 171 ? 22.545 35.479 -4.014 1.00 81.62 171 GLU A CA 1
ATOM 1367 C C . GLU A 1 171 ? 22.547 34.577 -5.254 1.00 81.62 171 GLU A C 1
ATOM 1369 O O . GLU A 1 171 ? 22.298 35.027 -6.373 1.00 81.62 171 GLU A O 1
ATOM 1374 N N . CYS A 1 172 ? 22.727 33.265 -5.065 1.00 80.75 172 CYS A N 1
ATOM 1375 C CA . CYS A 1 172 ? 22.617 32.291 -6.151 1.00 80.75 172 CYS A CA 1
ATOM 1376 C C . CYS A 1 172 ? 21.212 32.246 -6.771 1.00 80.75 172 CYS A C 1
ATOM 1378 O O . CYS A 1 172 ? 21.085 31.981 -7.967 1.00 80.75 172 CYS A O 1
ATOM 1380 N N . HIS A 1 173 ? 20.166 32.457 -5.969 1.00 77.25 173 HIS A N 1
ATOM 1381 C CA . HIS A 1 173 ? 18.781 32.496 -6.432 1.00 77.25 173 HIS A CA 1
ATOM 1382 C C . HIS A 1 173 ? 18.496 33.767 -7.245 1.00 77.25 173 HIS A C 1
ATOM 1384 O O . HIS A 1 173 ? 17.948 33.665 -8.343 1.00 77.25 173 HIS A O 1
ATOM 1390 N N . VAL A 1 174 ? 18.936 34.938 -6.765 1.00 81.31 174 VAL A N 1
ATOM 1391 C CA . VAL A 1 174 ? 18.834 36.223 -7.488 1.00 81.31 174 VAL A CA 1
ATOM 1392 C C . VAL A 1 174 ? 19.549 36.148 -8.838 1.00 81.31 174 VAL A C 1
ATOM 1394 O O . VAL A 1 174 ? 18.982 36.514 -9.866 1.00 81.31 174 VAL A O 1
ATOM 1397 N N . LEU A 1 175 ? 20.757 35.581 -8.858 1.00 79.19 175 LEU A N 1
ATOM 1398 C CA . LEU A 1 175 ? 21.551 35.386 -10.073 1.00 79.19 175 LEU A CA 1
ATOM 1399 C C . LEU A 1 175 ? 21.066 34.208 -10.946 1.00 79.19 175 LEU A C 1
ATOM 1401 O O . LEU A 1 175 ? 21.660 33.925 -11.985 1.00 79.19 175 LEU A O 1
ATOM 1405 N N . LYS A 1 176 ? 20.006 33.494 -10.534 1.00 80.12 176 LYS A N 1
ATOM 1406 C CA . LYS A 1 176 ? 19.428 32.323 -11.221 1.00 80.12 176 LYS A CA 1
ATOM 1407 C C . LYS A 1 176 ? 20.431 31.185 -11.486 1.00 80.12 176 LYS A C 1
ATOM 1409 O O . LYS A 1 176 ? 20.248 30.380 -12.396 1.00 80.12 176 LYS A O 1
ATOM 1414 N N . ILE A 1 177 ? 21.459 31.047 -10.646 1.00 77.00 177 ILE A N 1
ATOM 1415 C CA . ILE A 1 177 ? 22.539 30.050 -10.767 1.00 77.00 177 ILE A CA 1
ATOM 1416 C C . ILE A 1 177 ? 22.227 28.797 -9.933 1.00 77.00 177 ILE A C 1
ATOM 1418 O O . ILE A 1 177 ? 23.032 28.321 -9.120 1.00 77.00 177 ILE A O 1
ATOM 1422 N N . SER A 1 178 ? 21.014 28.267 -10.088 1.00 64.31 178 SER A N 1
ATOM 1423 C CA . SER A 1 178 ? 20.548 27.109 -9.325 1.00 64.31 178 SER A CA 1
ATOM 1424 C C . SER A 1 178 ? 20.300 25.902 -10.230 1.00 64.31 178 SER A C 1
ATOM 1426 O O . SER A 1 178 ? 19.640 25.994 -11.260 1.00 64.31 178 SER A O 1
ATOM 1428 N N . PHE A 1 179 ? 20.836 24.744 -9.836 1.00 62.84 179 PHE A N 1
ATOM 1429 C CA . PHE A 1 179 ? 20.655 23.465 -10.534 1.00 62.84 179 PHE A CA 1
ATOM 1430 C C . PHE A 1 179 ? 19.388 22.721 -10.086 1.00 62.84 179 PHE A C 1
ATOM 1432 O O . PHE A 1 179 ? 19.337 21.491 -10.112 1.00 62.84 179 PHE A O 1
ATOM 1439 N N . TRP A 1 180 ? 18.343 23.446 -9.685 1.00 55.09 180 TRP A N 1
ATOM 1440 C CA . TRP A 1 180 ? 17.036 22.845 -9.437 1.00 55.09 180 TRP A CA 1
ATOM 1441 C C . TRP A 1 180 ? 16.342 22.606 -10.776 1.00 55.09 180 TRP A C 1
ATOM 1443 O O . TRP A 1 180 ? 15.472 23.360 -11.202 1.00 55.09 180 TRP A O 1
ATOM 1453 N N . ARG A 1 181 ? 16.738 21.537 -11.476 1.00 57.56 181 ARG A N 1
ATOM 1454 C CA . ARG A 1 181 ? 15.880 21.000 -12.535 1.00 57.56 181 ARG A CA 1
ATOM 1455 C C . ARG A 1 181 ? 14.566 20.579 -11.889 1.00 57.56 181 ARG A C 1
ATOM 1457 O O . ARG A 1 181 ? 14.568 19.987 -10.807 1.00 57.56 181 ARG A O 1
ATOM 1464 N N . ARG A 1 182 ? 13.445 20.829 -12.569 1.00 59.56 182 ARG A N 1
ATOM 1465 C CA . ARG A 1 182 ? 12.179 20.190 -12.206 1.00 59.56 182 ARG A CA 1
ATOM 1466 C C . ARG A 1 182 ? 12.446 18.689 -12.161 1.00 59.56 182 ARG A C 1
ATOM 1468 O O . ARG A 1 182 ? 12.925 18.117 -13.135 1.00 59.56 182 ARG A O 1
ATOM 1475 N N . TRP A 1 183 ? 12.154 18.054 -11.028 1.00 61.31 183 TRP A N 1
ATOM 1476 C CA . TRP A 1 183 ? 12.397 16.623 -10.800 1.00 61.31 183 TRP A CA 1
ATOM 1477 C C . TRP A 1 183 ? 11.869 15.736 -11.943 1.00 61.31 183 TRP A C 1
ATOM 1479 O O . TRP A 1 183 ? 12.448 14.695 -12.237 1.00 61.31 183 TRP A O 1
ATOM 1489 N N . ARG A 1 184 ? 10.812 16.193 -12.628 1.00 61.47 184 ARG A N 1
ATOM 1490 C CA . ARG A 1 184 ? 10.169 15.516 -13.760 1.00 61.47 184 ARG A CA 1
ATOM 1491 C C . ARG A 1 184 ? 10.985 15.495 -15.060 1.00 61.47 184 ARG A C 1
ATOM 1493 O O . ARG A 1 184 ? 10.800 14.574 -15.845 1.00 61.47 184 ARG A O 1
ATOM 1500 N N . ASP A 1 185 ? 11.909 16.434 -15.241 1.00 69.12 185 ASP A N 1
ATOM 1501 C CA . ASP A 1 185 ? 12.727 16.578 -16.458 1.00 69.12 185 ASP A CA 1
ATOM 1502 C C . ASP A 1 185 ? 14.134 15.978 -16.273 1.00 69.12 185 ASP A C 1
ATOM 1504 O O . ASP A 1 185 ? 15.028 16.123 -17.109 1.00 69.12 185 ASP A O 1
ATOM 1508 N N . ASN A 1 186 ? 14.370 15.328 -15.130 1.00 75.44 186 ASN A N 1
ATOM 1509 C CA . ASN A 1 186 ? 15.608 14.618 -14.859 1.00 75.44 186 ASN A CA 1
ATOM 1510 C C . ASN A 1 186 ? 15.602 13.276 -15.623 1.00 75.44 186 ASN A C 1
ATOM 1512 O O . ASN A 1 186 ? 14.683 12.481 -15.419 1.00 75.44 186 ASN A O 1
ATOM 1516 N N . PRO A 1 187 ? 16.624 12.954 -16.436 1.00 72.75 187 PRO A N 1
ATOM 1517 C CA . PRO A 1 187 ? 16.715 11.671 -17.135 1.00 72.75 187 PRO A CA 1
ATOM 1518 C C . PRO A 1 187 ? 16.613 10.451 -16.213 1.00 72.75 187 PRO A C 1
ATOM 1520 O O . PRO A 1 187 ? 16.040 9.441 -16.599 1.00 72.75 187 PRO A O 1
ATOM 1523 N N . VAL A 1 188 ? 17.079 10.539 -14.963 1.00 74.06 188 VAL A N 1
ATOM 1524 C CA . VAL A 1 188 ? 16.899 9.471 -13.962 1.00 74.06 188 VAL A CA 1
ATOM 1525 C C . VAL A 1 188 ? 15.419 9.265 -13.630 1.00 74.06 188 VAL A C 1
ATOM 1527 O O . VAL A 1 188 ? 14.962 8.129 -13.496 1.00 74.06 188 VAL A O 1
ATOM 1530 N N . TYR A 1 189 ? 14.653 10.351 -13.520 1.00 77.19 189 TYR A N 1
ATOM 1531 C CA . TYR A 1 189 ? 13.208 10.289 -13.318 1.00 77.19 189 TYR A CA 1
ATOM 1532 C C . TYR A 1 189 ? 12.488 9.755 -14.560 1.00 77.19 189 TYR A C 1
ATOM 1534 O O . TYR A 1 189 ? 11.638 8.873 -14.431 1.00 77.19 189 TYR A O 1
ATOM 1542 N N . ILE A 1 190 ? 12.864 10.233 -15.751 1.00 79.19 190 ILE A N 1
ATOM 1543 C CA . ILE A 1 190 ? 12.306 9.783 -17.034 1.00 79.19 190 ILE A CA 1
ATOM 1544 C C . ILE A 1 190 ? 12.546 8.281 -17.220 1.00 79.19 190 ILE A C 1
ATOM 1546 O O . ILE A 1 190 ? 11.597 7.552 -17.481 1.00 79.19 190 ILE A O 1
ATOM 1550 N N . LEU A 1 191 ? 13.763 7.788 -16.973 1.00 76.75 191 LEU A N 1
ATOM 1551 C CA . LEU A 1 191 ? 14.087 6.358 -17.020 1.00 76.75 191 LEU A CA 1
ATOM 1552 C C . LEU A 1 191 ? 13.271 5.553 -16.004 1.00 76.75 191 LEU A C 1
ATOM 1554 O O . LEU A 1 191 ? 12.737 4.491 -16.314 1.00 76.75 191 LEU A O 1
ATOM 1558 N N . ARG A 1 192 ? 13.129 6.057 -14.774 1.00 72.88 192 ARG A N 1
ATOM 1559 C CA . ARG A 1 192 ? 12.366 5.358 -13.732 1.00 72.88 192 ARG A CA 1
ATOM 1560 C C . ARG A 1 192 ? 10.874 5.261 -14.066 1.00 72.88 192 ARG A C 1
ATOM 1562 O O . ARG A 1 192 ? 10.249 4.258 -13.713 1.00 72.88 192 ARG A O 1
ATOM 1569 N N . ARG A 1 193 ? 10.304 6.290 -14.702 1.00 75.38 193 ARG A N 1
ATOM 1570 C CA . ARG A 1 193 ? 8.874 6.368 -15.038 1.00 75.38 193 ARG A CA 1
ATOM 1571 C C . ARG A 1 193 ? 8.539 5.732 -16.390 1.00 75.38 193 ARG A C 1
ATOM 1573 O O . ARG A 1 193 ? 7.497 5.099 -16.489 1.00 75.38 193 ARG A O 1
ATOM 1580 N N . GLY A 1 194 ? 9.409 5.867 -17.390 1.00 71.69 194 GLY A N 1
ATOM 1581 C CA . GLY A 1 194 ? 9.204 5.352 -18.749 1.00 71.69 194 GLY A CA 1
ATOM 1582 C C . GLY A 1 194 ? 9.103 3.829 -18.809 1.00 71.69 194 GLY A C 1
ATOM 1583 O O . GLY A 1 194 ? 8.318 3.302 -19.582 1.00 71.69 194 GLY A O 1
ATOM 1584 N N . PHE A 1 195 ? 9.807 3.124 -17.918 1.00 69.19 195 PHE A N 1
ATOM 1585 C CA . PHE A 1 195 ? 9.725 1.664 -17.784 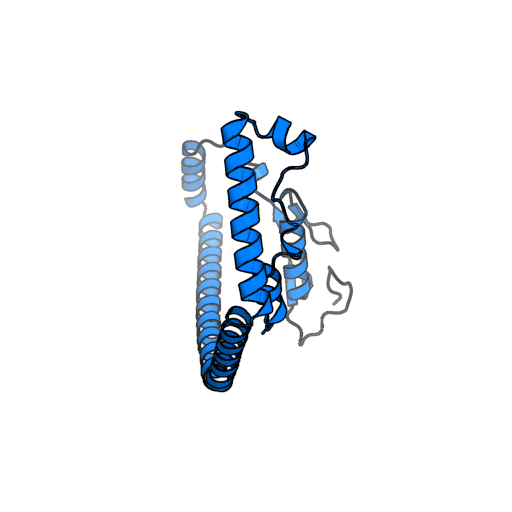1.00 69.19 195 PHE A CA 1
ATOM 1586 C C . PHE A 1 195 ? 8.882 1.222 -16.574 1.00 69.19 195 PHE A C 1
ATOM 1588 O O . PHE A 1 195 ? 9.134 0.182 -15.958 1.00 69.19 195 PHE A O 1
ATOM 1595 N N . HIS A 1 196 ? 7.931 2.039 -16.119 1.00 67.75 196 HIS A N 1
ATOM 1596 C CA . HIS A 1 196 ? 7.066 1.663 -15.004 1.00 67.75 196 HIS A CA 1
ATOM 1597 C C . HIS A 1 196 ? 5.939 0.740 -15.485 1.00 67.75 196 HIS A C 1
ATOM 1599 O O . HIS A 1 196 ? 4.964 1.203 -16.067 1.00 67.75 196 HIS A O 1
ATOM 1605 N N . VAL A 1 197 ? 6.052 -0.555 -15.195 1.00 60.00 197 VAL A N 1
ATOM 1606 C CA . VAL A 1 197 ? 4.961 -1.518 -15.380 1.00 60.00 197 VAL A CA 1
ATOM 1607 C C . VAL A 1 197 ? 4.081 -1.466 -14.131 1.00 60.00 197 VAL A C 1
ATOM 1609 O O . VAL A 1 197 ? 4.558 -1.777 -13.040 1.00 60.00 197 VAL A O 1
ATOM 1612 N N . LYS A 1 198 ? 2.827 -1.019 -14.275 1.00 57.59 198 LYS A N 1
ATOM 1613 C CA . LYS A 1 198 ? 1.806 -1.209 -13.237 1.00 57.59 198 LYS A CA 1
ATOM 1614 C C . LYS A 1 198 ? 1.297 -2.642 -13.372 1.00 57.59 198 LYS A C 1
ATOM 1616 O O . LYS A 1 198 ? 0.746 -2.973 -14.417 1.00 57.59 198 LYS A O 1
ATOM 1621 N N . ILE A 1 199 ? 1.537 -3.460 -12.354 1.00 52.50 199 ILE A N 1
ATOM 1622 C CA . ILE A 1 199 ? 0.946 -4.794 -12.192 1.00 52.50 199 ILE A CA 1
ATOM 1623 C C . ILE A 1 199 ? -0.107 -4.677 -11.099 1.00 52.50 199 ILE A C 1
ATOM 1625 O O . ILE A 1 199 ? 0.213 -4.013 -10.083 1.00 52.50 199 ILE A O 1
#

Sequence (199 aa):
MPCSICTLDVLDEEFKSELSCGCTIHTLCGLTQIQRDILNRPFDDMRCRSCNVVFFVNPDRQNNLIDDEMAVNRIETLKTQANFKKDFKALRAASAARKRSSSAFARILRERRRQFMDLHGPAIRALSEAKREAVAAAKLCEERVMWSRAEIKAKSAVTRFKRKYNLNYAECHVLKISFWRRWRDNPVYILRRGFHVKI

Mean predicted aligned error: 14.62 Å